Protein AF-A0A1I2I4S3-F1 (afdb_monomer_lite)

Organism: NCBI:txid54

Foldseek 3Di:
DKKKWKAALVRHGDDIDDDDPVCVLVVLLVCCVVHVNIFIDINRHTDDPVSSVVSVVVVVVVVPDDDPPPDPPDPVVVVVVVVVVVVVVVVVVVVVVVVVVVVVVVVVVVVVVVVVVVVVVVVVVVVVVVVVVVVVVVVVVVVVVVVVVVVVVVVVVVVVVLVVVCVPDDDDDPVNVVVVVVCVVVVDD

Secondary structure (DSSP, 8-state):
-EEEEEE-TTS-EEEEEEE-TTTHHHHHHHHHHH-TT-EEEETTEEPPHHHHHHHHHHHHHHTTS---PPPPPPHHHHHHHHHHHHHHHHHHHHHHHHHHHHHHHHHHHHHHHHHHHHHHHHHHHHHHHHHHHHHHHHHHHHHHHHHHHHHHHHHHHHHHHHHHHHTSS----HHHHHHHHHHHHHT--

pLDDT: mean 80.4, std 15.41, range [43.0, 96.62]

Structure (mmCIF, N/CA/C/O backbone):
data_AF-A0A1I2I4S3-F1
#
_entry.id   AF-A0A1I2I4S3-F1
#
loop_
_atom_site.group_PDB
_atom_site.id
_atom_site.type_symbol
_atom_site.label_atom_id
_atom_site.label_alt_id
_atom_site.label_comp_id
_atom_site.label_asym_id
_atom_site.label_entity_id
_atom_site.label_seq_id
_atom_site.pdbx_PDB_ins_code
_atom_site.Cartn_x
_atom_site.Cartn_y
_atom_site.Cartn_z
_atom_site.occupancy
_atom_site.B_iso_or_equiv
_atom_site.auth_seq_id
_atom_site.auth_comp_id
_atom_site.auth_asym_id
_atom_site.auth_atom_id
_atom_site.pdbx_PDB_model_num
ATOM 1 N N . MET A 1 1 ? -15.300 -32.515 20.677 1.00 79.56 1 MET A N 1
ATOM 2 C CA . MET A 1 1 ? -14.481 -31.406 20.150 1.00 79.56 1 MET A CA 1
ATOM 3 C C . MET A 1 1 ? -14.605 -31.319 18.637 1.00 79.56 1 MET A C 1
ATOM 5 O O . MET A 1 1 ? -14.372 -32.315 17.961 1.00 79.56 1 MET A O 1
ATOM 9 N N . ARG A 1 2 ? -15.007 -30.151 18.130 1.00 87.44 2 ARG A N 1
ATOM 10 C CA . ARG A 1 2 ? -15.010 -29.772 16.712 1.00 87.44 2 ARG A CA 1
ATOM 11 C C . ARG A 1 2 ? -14.079 -28.584 16.516 1.00 87.44 2 ARG A C 1
ATOM 13 O O . ARG A 1 2 ? -14.030 -27.699 17.370 1.00 87.44 2 ARG A O 1
ATOM 20 N N . ARG A 1 3 ? -13.372 -28.543 15.395 1.00 91.31 3 ARG A N 1
ATOM 21 C CA . ARG A 1 3 ? -12.419 -27.478 15.087 1.00 91.31 3 ARG A CA 1
ATOM 22 C C . ARG A 1 3 ? -13.156 -26.304 14.459 1.00 91.31 3 ARG A C 1
ATOM 24 O O . ARG A 1 3 ? -13.723 -26.443 13.379 1.00 91.31 3 ARG A O 1
ATOM 31 N N . MET A 1 4 ? -13.131 -25.142 15.100 1.00 93.19 4 MET A N 1
ATOM 32 C CA . MET A 1 4 ? -13.730 -23.920 14.569 1.00 93.19 4 MET A CA 1
ATOM 33 C C . MET A 1 4 ? -12.644 -22.941 14.124 1.00 93.19 4 MET A C 1
ATOM 35 O O . MET A 1 4 ? -11.792 -22.544 14.916 1.00 93.19 4 MET A O 1
ATOM 39 N N . VAL A 1 5 ? -12.693 -22.522 12.862 1.00 93.81 5 VAL A N 1
ATOM 40 C CA . VAL A 1 5 ? -11.780 -21.530 12.279 1.00 93.81 5 VAL A CA 1
ATOM 41 C C . VAL A 1 5 ? -12.576 -20.304 11.864 1.00 93.81 5 VAL A C 1
ATOM 43 O O . VAL A 1 5 ? -13.623 -20.417 11.229 1.00 93.81 5 VAL A O 1
ATOM 46 N N . ILE A 1 6 ? -12.078 -19.122 12.210 1.00 92.94 6 ILE A N 1
ATOM 47 C CA . ILE A 1 6 ? -12.736 -17.850 11.921 1.00 92.94 6 ILE A CA 1
ATOM 48 C C . ILE A 1 6 ? -11.828 -17.013 11.030 1.00 92.94 6 ILE A C 1
ATOM 50 O O . ILE A 1 6 ? -10.648 -16.811 11.325 1.00 92.94 6 ILE A O 1
ATOM 54 N N . THR A 1 7 ? -12.399 -16.498 9.948 1.00 93.12 7 THR A N 1
ATOM 55 C CA . THR A 1 7 ? -11.741 -15.628 8.978 1.00 93.12 7 THR A CA 1
ATOM 56 C C . THR A 1 7 ? -12.506 -14.321 8.808 1.00 93.12 7 THR A C 1
ATOM 58 O O . THR A 1 7 ? -13.706 -14.227 9.076 1.00 93.12 7 THR A O 1
ATOM 61 N N . THR A 1 8 ? -11.841 -13.291 8.295 1.00 88.38 8 THR A N 1
ATOM 62 C CA . THR A 1 8 ? -12.504 -12.070 7.835 1.00 88.38 8 THR A CA 1
ATOM 63 C C . THR A 1 8 ? -13.423 -12.384 6.648 1.00 88.38 8 THR A C 1
ATOM 65 O O . THR A 1 8 ? -13.328 -13.449 6.028 1.00 88.38 8 THR A O 1
ATOM 68 N N . GLY A 1 9 ? -14.301 -11.442 6.288 1.00 78.62 9 GLY A N 1
ATOM 69 C CA . GLY A 1 9 ? -15.125 -11.554 5.074 1.00 78.62 9 GLY A CA 1
ATOM 70 C C . GLY A 1 9 ? -14.315 -11.580 3.769 1.00 78.62 9 GLY A C 1
ATOM 71 O O . GLY A 1 9 ? -14.868 -11.880 2.718 1.00 78.62 9 GLY A O 1
ATOM 72 N N . LEU A 1 10 ? -13.010 -11.289 3.837 1.00 83.75 10 LEU A N 1
ATOM 73 C CA . LEU A 1 10 ? -12.058 -11.370 2.726 1.00 83.75 10 LEU A CA 1
ATOM 74 C C . LEU A 1 10 ? -11.210 -12.656 2.764 1.00 83.75 10 LEU A C 1
ATOM 76 O O . LEU A 1 10 ? -10.358 -12.847 1.902 1.00 83.75 10 LEU A O 1
ATOM 80 N N . GLY A 1 11 ? -11.439 -13.539 3.744 1.00 84.19 11 GLY A N 1
ATOM 81 C CA . GLY A 1 11 ? -10.741 -14.821 3.873 1.00 84.19 11 GLY A CA 1
ATOM 82 C C . GLY A 1 11 ? -9.434 -14.778 4.670 1.00 84.19 11 GLY A C 1
ATOM 83 O O . GLY A 1 11 ? -8.724 -15.777 4.712 1.00 84.19 11 GLY A O 1
ATOM 84 N N . GLU A 1 12 ? -9.107 -13.664 5.329 1.00 91.06 12 GLU A N 1
ATOM 85 C CA . GLU A 1 12 ? -7.915 -13.584 6.184 1.00 91.06 12 GLU A CA 1
ATOM 86 C C . GLU A 1 12 ? -8.159 -14.293 7.516 1.00 91.06 12 GLU A C 1
ATOM 88 O O . GLU A 1 12 ? -9.213 -14.131 8.127 1.00 91.06 12 GLU A O 1
ATOM 93 N N . PHE A 1 13 ? -7.184 -15.063 7.988 1.00 92.25 13 PHE A N 1
ATOM 94 C CA . PHE A 1 13 ? -7.283 -15.790 9.250 1.00 92.25 13 PHE A CA 1
ATOM 95 C C . PHE A 1 13 ? -7.395 -14.838 10.451 1.00 92.25 13 PHE A C 1
ATOM 97 O O . PHE A 1 13 ? -6.596 -13.914 10.588 1.00 92.25 13 PHE A O 1
ATOM 104 N N . ILE A 1 14 ? -8.361 -15.093 11.338 1.00 91.25 14 ILE A N 1
ATOM 105 C CA . ILE A 1 14 ? -8.522 -14.371 12.607 1.00 91.25 14 ILE A CA 1
ATOM 106 C C . ILE A 1 14 ? -8.078 -15.262 13.764 1.00 91.25 14 ILE A C 1
ATOM 108 O O . ILE A 1 14 ? -7.210 -14.877 14.545 1.00 91.25 14 ILE A O 1
ATOM 112 N N . THR A 1 15 ? -8.695 -16.436 13.906 1.00 92.44 15 THR A N 1
ATOM 113 C CA . THR A 1 15 ? -8.409 -17.348 15.016 1.00 92.44 15 THR A CA 1
ATOM 114 C C . THR A 1 15 ? -8.908 -18.766 14.741 1.00 92.44 15 THR A C 1
ATOM 116 O O . THR A 1 15 ? -9.680 -19.007 13.810 1.00 92.44 15 THR A O 1
ATOM 119 N N . GLU A 1 16 ? -8.462 -19.696 15.578 1.00 92.88 16 GLU A N 1
ATOM 120 C CA . GLU A 1 16 ? -8.807 -21.110 15.563 1.00 92.88 16 GLU A CA 1
ATOM 121 C C . GLU A 1 16 ? -9.013 -21.593 17.001 1.00 92.88 16 GLU A C 1
ATOM 123 O O . GLU A 1 16 ? -8.233 -21.250 17.892 1.00 92.88 16 GLU A O 1
ATOM 128 N N . SER A 1 17 ? -10.059 -22.384 17.225 1.00 90.12 17 SER A N 1
ATOM 129 C CA . SER A 1 17 ? -10.390 -22.941 18.536 1.00 90.12 17 SER A CA 1
ATOM 130 C C . SER A 1 17 ? -11.056 -24.306 18.408 1.00 90.12 17 SER A C 1
ATOM 132 O O . SER A 1 17 ? -11.961 -24.471 17.588 1.00 90.12 17 SER A O 1
ATOM 134 N N . ASP A 1 18 ? -10.682 -25.242 19.274 1.00 91.56 18 ASP A N 1
ATOM 135 C CA . ASP A 1 18 ? -11.419 -26.490 19.462 1.00 91.56 18 ASP A CA 1
ATOM 136 C C . ASP A 1 18 ? -12.592 -26.241 20.413 1.00 91.56 18 ASP A C 1
ATOM 138 O O . ASP A 1 18 ? -12.403 -25.797 21.545 1.00 91.56 18 ASP A O 1
ATOM 142 N N . VAL A 1 19 ? -13.811 -26.495 19.941 1.00 89.31 19 VAL A N 1
ATOM 143 C CA . VAL A 1 19 ? -15.051 -26.209 20.671 1.00 89.31 19 VAL A CA 1
ATOM 144 C C . VAL A 1 19 ? -15.782 -27.510 20.961 1.00 89.31 19 VAL A C 1
ATOM 146 O O . VAL A 1 19 ? -15.879 -28.395 20.103 1.00 89.31 19 VAL A O 1
ATOM 149 N N . GLU A 1 20 ? -16.314 -27.660 22.169 1.00 90.31 20 GLU A N 1
ATOM 150 C CA . GLU A 1 20 ? -17.152 -28.812 22.483 1.00 90.31 20 GLU A CA 1
ATOM 151 C C . GLU A 1 20 ? -18.540 -28.695 21.849 1.00 90.31 20 GLU A C 1
ATOM 153 O O . GLU A 1 20 ? -19.067 -27.607 21.635 1.00 90.31 20 GLU A O 1
ATOM 158 N N . GLU A 1 21 ? -19.168 -29.832 21.544 1.00 85.69 21 GLU A N 1
ATOM 159 C CA . GLU A 1 21 ? -20.428 -29.847 20.784 1.00 85.69 21 GLU A CA 1
ATOM 160 C C . GLU A 1 21 ? -21.566 -29.096 21.496 1.00 85.69 21 GLU A C 1
ATOM 162 O O . GLU A 1 21 ? -22.401 -28.472 20.845 1.00 85.69 21 GLU A O 1
ATOM 167 N N . HIS A 1 22 ? -21.554 -29.088 22.831 1.00 86.69 22 HIS A N 1
ATOM 168 C CA . HIS A 1 22 ? -22.524 -28.356 23.644 1.00 86.69 22 HIS A CA 1
ATOM 169 C C . HIS A 1 22 ? -22.275 -26.837 23.690 1.00 86.69 22 HIS A C 1
ATOM 171 O O . HIS A 1 22 ? -23.213 -26.089 23.938 1.00 86.69 22 HIS A O 1
ATOM 177 N N . GLU A 1 23 ? -21.052 -26.375 23.414 1.00 88.19 23 GLU A N 1
ATOM 178 C CA . GLU A 1 23 ? -20.664 -24.952 23.418 1.00 88.19 23 GLU A CA 1
ATOM 179 C C . GLU A 1 23 ? -20.662 -24.342 22.009 1.00 88.19 23 GLU A C 1
ATOM 181 O O . GLU A 1 23 ? -20.515 -23.128 21.833 1.00 88.19 23 GLU A O 1
ATOM 186 N N . LEU A 1 24 ? -20.817 -25.179 20.982 1.00 86.50 24 LEU A N 1
ATOM 187 C CA . LEU A 1 24 ? -20.676 -24.797 19.581 1.00 86.50 24 LEU A CA 1
ATOM 188 C C . LEU A 1 24 ? -21.654 -23.693 19.182 1.00 86.50 24 LEU A C 1
ATOM 190 O O . LEU A 1 24 ? -21.261 -22.721 18.538 1.00 86.50 24 LEU A O 1
ATOM 194 N N . VAL A 1 25 ? -22.919 -23.821 19.584 1.00 87.00 25 VAL A N 1
ATOM 195 C CA . VAL A 1 25 ? -23.968 -22.855 19.232 1.00 87.00 25 VAL A CA 1
ATOM 196 C C . VAL A 1 25 ? -23.715 -21.504 19.898 1.00 87.00 25 VAL A C 1
ATOM 198 O O . VAL A 1 25 ? -23.815 -20.473 19.234 1.00 87.00 25 VAL A O 1
ATOM 201 N N . ASP A 1 26 ? -23.328 -21.498 21.173 1.00 86.19 26 ASP A N 1
ATOM 202 C CA . ASP A 1 26 ? -23.065 -20.268 21.925 1.00 86.19 26 ASP A CA 1
ATOM 203 C C . ASP A 1 26 ? -21.822 -19.544 21.410 1.00 86.19 26 ASP A C 1
ATOM 205 O O . ASP A 1 26 ? -21.828 -18.322 21.228 1.00 86.19 26 ASP A O 1
ATOM 209 N N . THR A 1 27 ? -20.777 -20.301 21.084 1.00 87.81 27 THR A N 1
ATOM 210 C CA . THR A 1 27 ? -19.537 -19.757 20.528 1.00 87.81 27 THR A CA 1
ATOM 211 C C . THR A 1 27 ? -19.779 -19.180 19.132 1.00 87.81 27 THR A C 1
ATOM 213 O O . THR A 1 27 ? -19.402 -18.040 18.847 1.00 87.81 27 THR A O 1
ATOM 216 N N . LEU A 1 28 ? -20.491 -19.914 18.272 1.00 88.56 28 LEU A N 1
ATOM 217 C CA . LEU A 1 28 ? -20.888 -19.452 16.941 1.00 88.56 28 LEU A CA 1
ATOM 218 C C . LEU A 1 28 ? -21.746 -18.182 17.023 1.00 88.56 28 LEU A C 1
ATOM 220 O O . LEU A 1 28 ? -21.535 -17.220 16.282 1.00 88.56 28 LEU A O 1
ATOM 224 N N . ARG A 1 29 ? -22.685 -18.146 17.970 1.00 88.75 29 ARG A N 1
ATOM 225 C CA . ARG A 1 29 ? -23.540 -16.991 18.240 1.00 88.75 29 ARG A CA 1
ATOM 226 C C . ARG A 1 29 ? -22.741 -15.768 18.689 1.00 88.75 29 ARG A C 1
ATOM 228 O O . ARG A 1 29 ? -23.020 -14.663 18.214 1.00 88.75 29 ARG A O 1
ATOM 235 N N . ALA A 1 30 ? -21.756 -15.943 19.566 1.00 88.38 30 ALA A N 1
ATOM 236 C CA . ALA A 1 30 ? -20.879 -14.864 20.010 1.00 88.38 30 ALA A CA 1
ATOM 237 C C . ALA A 1 30 ? -20.098 -14.260 18.832 1.00 88.38 30 ALA A C 1
ATOM 239 O O . ALA A 1 30 ? -20.096 -13.040 18.652 1.00 88.38 30 ALA A O 1
ATOM 240 N N . TRP A 1 31 ? -19.523 -15.101 17.970 1.00 89.44 31 TRP A N 1
ATOM 241 C CA . TRP A 1 31 ? -18.784 -14.638 16.794 1.00 89.44 31 TRP A CA 1
ATOM 242 C C . TRP A 1 31 ? -19.667 -13.954 15.757 1.00 89.44 31 TRP A C 1
ATOM 244 O O . TRP A 1 31 ? -19.290 -12.899 15.254 1.00 89.44 31 TRP A O 1
ATOM 254 N N . ILE A 1 32 ? -20.869 -14.470 15.492 1.00 88.94 32 ILE A N 1
ATOM 255 C CA . ILE A 1 32 ? -21.829 -13.820 14.584 1.00 88.94 32 ILE A CA 1
ATOM 256 C C . ILE A 1 32 ? -22.272 -12.452 15.126 1.00 88.94 32 ILE A C 1
ATOM 258 O O . ILE A 1 32 ? -22.521 -11.536 14.341 1.00 88.94 32 ILE A O 1
ATOM 262 N N . ARG A 1 33 ? -22.349 -12.281 16.453 1.00 86.19 33 ARG A N 1
ATOM 263 C CA . ARG A 1 33 ? -22.678 -10.995 17.083 1.00 86.19 33 ARG A CA 1
ATOM 264 C C . ARG A 1 33 ? -21.554 -9.966 16.935 1.00 86.19 33 ARG A C 1
ATOM 266 O O . ARG A 1 33 ? -21.847 -8.797 16.703 1.00 86.19 33 ARG A O 1
ATOM 273 N N . VAL A 1 34 ? -20.296 -10.382 17.094 1.00 86.44 34 VAL A N 1
ATOM 274 C CA . VAL A 1 34 ? -19.128 -9.480 17.041 1.00 86.44 34 VAL A CA 1
ATOM 275 C C . VAL A 1 34 ? -18.699 -9.196 15.596 1.00 86.44 34 VAL A C 1
ATOM 277 O O . VAL A 1 34 ? -18.412 -8.052 15.253 1.00 86.44 34 VAL A O 1
ATOM 280 N N . LEU A 1 35 ? -18.685 -10.218 14.736 1.00 86.19 35 LEU A N 1
ATOM 281 C CA . LEU A 1 35 ? -18.267 -10.150 13.335 1.00 86.19 35 LEU A CA 1
ATOM 282 C C . LEU A 1 35 ? -19.327 -10.800 12.427 1.00 86.19 35 LEU A C 1
ATOM 284 O O . LEU A 1 35 ? -19.167 -11.940 11.982 1.00 86.19 35 LEU A O 1
ATOM 288 N N . PRO A 1 36 ? -20.406 -10.078 12.076 1.00 83.44 36 PRO A N 1
ATOM 289 C CA . PRO A 1 36 ? -21.536 -10.655 11.347 1.00 83.44 36 PRO A CA 1
ATOM 290 C C . PRO A 1 36 ? -21.162 -11.200 9.965 1.00 83.44 36 PRO A C 1
ATOM 292 O O . PRO A 1 36 ? -21.818 -12.129 9.488 1.00 83.44 36 PRO A O 1
ATOM 295 N N . ASN A 1 37 ? -20.107 -10.664 9.348 1.00 86.06 37 ASN A N 1
ATOM 296 C CA . ASN A 1 37 ? -19.649 -11.014 8.001 1.00 86.06 37 ASN A CA 1
ATOM 297 C C . ASN A 1 37 ? -18.388 -11.899 7.992 1.00 86.06 37 ASN A C 1
ATOM 299 O O . ASN A 1 37 ? -17.800 -12.088 6.933 1.00 86.06 37 ASN A O 1
ATOM 303 N N . ALA A 1 38 ? -17.949 -12.425 9.141 1.00 88.81 38 ALA A N 1
ATOM 304 C CA . ALA A 1 38 ? -16.811 -13.347 9.191 1.00 88.81 38 ALA A CA 1
ATOM 305 C C . ALA A 1 38 ? -17.112 -14.656 8.442 1.00 88.81 38 ALA A C 1
ATOM 307 O O . ALA A 1 38 ? -18.250 -15.131 8.459 1.00 88.81 38 ALA A O 1
ATOM 308 N N . GLY A 1 39 ? -16.104 -15.259 7.812 1.00 90.50 39 GLY A N 1
ATOM 309 C CA . GLY A 1 39 ? -16.171 -16.657 7.386 1.00 90.50 39 GLY A CA 1
ATOM 310 C C . GLY A 1 39 ? -15.958 -17.539 8.612 1.00 90.50 39 GLY A C 1
ATOM 311 O O . GLY A 1 39 ? -14.945 -17.399 9.285 1.00 90.50 39 GLY A O 1
ATOM 312 N N . ILE A 1 40 ? -16.919 -18.393 8.958 1.00 92.50 40 ILE A N 1
ATOM 313 C CA . ILE A 1 40 ? -16.796 -19.299 10.107 1.00 92.50 40 ILE A CA 1
ATOM 314 C C . ILE A 1 40 ? -16.850 -20.715 9.563 1.00 92.50 40 ILE A C 1
ATOM 316 O O . ILE A 1 40 ? -17.816 -21.063 8.889 1.00 92.50 40 ILE A O 1
ATOM 320 N N . TYR A 1 41 ? -15.819 -21.501 9.843 1.00 93.12 41 TYR A N 1
ATOM 321 C CA . TYR A 1 41 ? -15.666 -22.868 9.369 1.00 93.12 41 TYR A CA 1
ATOM 322 C C . TYR A 1 41 ? -15.692 -23.827 10.555 1.00 93.12 41 TYR A C 1
ATOM 324 O O . TYR A 1 41 ? -15.021 -23.580 11.555 1.00 93.12 41 TYR A O 1
ATOM 332 N N . LEU A 1 42 ? -16.441 -24.917 10.433 1.00 91.75 42 LEU A N 1
ATOM 333 C CA . LEU A 1 42 ? -16.489 -26.024 11.383 1.00 91.75 42 LEU A CA 1
ATOM 334 C C . LEU A 1 42 ? -15.935 -27.266 10.690 1.00 91.75 42 LEU A C 1
ATOM 336 O O . LEU A 1 42 ? -16.447 -27.669 9.652 1.00 91.75 42 LEU A O 1
ATOM 340 N N . ASP A 1 43 ? -14.859 -27.833 11.229 1.00 90.62 43 ASP A N 1
ATOM 341 C CA . ASP A 1 43 ? -14.164 -29.005 10.683 1.00 90.62 43 ASP A CA 1
ATOM 342 C C . ASP A 1 43 ? -13.781 -28.859 9.192 1.00 90.62 43 ASP A C 1
ATOM 344 O O . ASP A 1 43 ? -13.689 -29.829 8.445 1.00 90.62 43 ASP A O 1
ATOM 348 N N . GLY A 1 44 ? -13.522 -27.618 8.762 1.00 87.81 44 GLY A N 1
ATOM 349 C CA . GLY A 1 44 ? -13.166 -27.272 7.383 1.00 87.81 44 GLY A CA 1
ATOM 350 C C . GLY A 1 44 ? -14.350 -26.921 6.476 1.00 87.81 44 GLY A C 1
ATOM 351 O O . GLY A 1 44 ? -14.126 -26.446 5.364 1.00 87.81 44 GLY A O 1
ATOM 352 N N . GLU A 1 45 ? -15.591 -27.070 6.940 1.00 91.12 45 GLU A N 1
ATOM 353 C CA . GLU A 1 45 ? -16.791 -26.686 6.193 1.00 91.12 45 GLU A CA 1
ATOM 354 C C . GLU A 1 45 ? -17.300 -25.311 6.624 1.00 91.12 45 GLU A C 1
ATOM 356 O O . GLU A 1 45 ? -17.424 -25.020 7.814 1.00 91.12 45 GLU A O 1
ATOM 361 N N . LEU A 1 46 ? -17.610 -24.445 5.656 1.00 90.81 46 LEU A N 1
ATOM 362 C CA . LEU A 1 46 ? -18.188 -23.135 5.943 1.00 90.81 46 LEU A CA 1
ATOM 363 C C . LEU A 1 46 ? -19.587 -23.313 6.546 1.00 90.81 46 LEU A C 1
ATOM 365 O O . LEU A 1 46 ? -20.426 -24.019 5.985 1.00 90.81 46 LEU A O 1
ATOM 369 N N . VAL A 1 47 ? -19.859 -22.631 7.659 1.00 90.62 47 VAL A N 1
ATOM 370 C CA . VAL A 1 47 ? -21.195 -22.603 8.262 1.00 90.62 47 VAL A CA 1
ATOM 371 C C . VAL A 1 47 ? -22.191 -22.052 7.243 1.00 90.62 47 VAL A C 1
ATOM 373 O O . VAL A 1 47 ? -22.011 -20.940 6.738 1.00 90.62 47 VAL A O 1
ATOM 376 N N . SER A 1 48 ? -23.246 -22.821 6.975 1.00 89.94 48 SER A N 1
ATOM 377 C CA . SER A 1 48 ? -24.245 -22.492 5.960 1.00 89.94 48 SER A CA 1
ATOM 378 C C . SER A 1 48 ? -24.977 -21.184 6.248 1.00 89.94 48 SER A C 1
ATOM 380 O O . SER A 1 48 ? -25.204 -20.800 7.403 1.00 89.94 48 SER A O 1
ATOM 382 N N . ASP A 1 49 ? -25.394 -20.507 5.183 1.00 86.94 49 ASP A N 1
ATOM 383 C CA . ASP A 1 49 ? -26.117 -19.242 5.287 1.00 86.94 49 ASP A CA 1
ATOM 384 C C . ASP A 1 49 ? -27.457 -19.409 6.016 1.00 86.94 49 ASP A C 1
ATOM 386 O O . ASP A 1 49 ? -27.852 -18.531 6.787 1.00 86.94 49 ASP A O 1
ATOM 390 N N . GLU A 1 50 ? -28.117 -20.560 5.873 1.00 87.69 50 GLU A N 1
ATOM 391 C CA . GLU A 1 50 ? -29.345 -20.891 6.596 1.00 87.69 50 GLU A CA 1
ATOM 392 C C . GLU A 1 50 ? -29.112 -20.946 8.112 1.00 87.69 50 GLU A C 1
ATOM 394 O O . GLU A 1 50 ? -29.874 -20.355 8.882 1.00 87.69 50 GLU A O 1
ATOM 399 N N . ALA A 1 51 ? -28.034 -21.604 8.555 1.00 85.69 51 ALA A N 1
ATOM 400 C CA . ALA A 1 51 ? -27.688 -21.705 9.972 1.00 85.69 51 ALA A CA 1
ATOM 401 C C . ALA A 1 51 ? -27.310 -20.335 10.549 1.00 85.69 51 ALA A C 1
ATOM 403 O O . ALA A 1 51 ? -27.761 -19.953 11.633 1.00 85.69 51 ALA A O 1
ATOM 404 N N . ARG A 1 52 ? -26.546 -19.543 9.788 1.00 86.19 52 ARG A N 1
ATOM 405 C CA . ARG A 1 52 ? -26.226 -18.157 10.157 1.00 86.19 52 ARG A CA 1
ATOM 406 C C . ARG A 1 52 ? -27.490 -17.324 10.303 1.00 86.19 52 ARG A C 1
ATOM 408 O O . ARG A 1 52 ? -27.594 -16.528 11.239 1.00 86.19 52 ARG A O 1
ATOM 415 N N . MET A 1 53 ? -28.453 -17.500 9.401 1.00 86.25 53 MET A N 1
ATOM 416 C CA . MET A 1 53 ? -29.695 -16.742 9.440 1.00 86.25 53 MET A CA 1
ATOM 417 C C . MET A 1 53 ? -30.584 -17.128 10.614 1.00 86.25 53 MET A C 1
ATOM 419 O O . MET A 1 53 ? -31.082 -16.232 11.295 1.00 86.25 53 MET A O 1
ATOM 423 N N . ALA A 1 54 ? -30.694 -18.417 10.926 1.00 86.38 54 ALA A N 1
ATOM 424 C CA . ALA A 1 54 ? -31.383 -18.888 12.122 1.00 86.38 54 ALA A CA 1
ATOM 425 C C . ALA A 1 54 ? -30.796 -18.274 13.407 1.00 86.38 54 ALA A C 1
ATOM 427 O O . ALA A 1 54 ? -31.540 -17.775 14.251 1.00 86.38 54 ALA A O 1
ATOM 428 N N . ILE A 1 55 ? -29.465 -18.218 13.529 1.00 85.00 55 ILE A N 1
ATOM 429 C CA . ILE A 1 55 ? -28.796 -17.640 14.705 1.00 85.00 55 ILE A CA 1
ATOM 430 C C . ILE A 1 55 ? -29.004 -16.125 14.785 1.00 85.00 55 ILE A C 1
ATOM 432 O O . ILE A 1 55 ? -29.265 -15.598 15.867 1.00 85.00 55 ILE A O 1
ATOM 436 N N . ARG A 1 56 ? -28.947 -15.404 13.657 1.00 83.94 56 ARG A N 1
ATOM 437 C CA . ARG A 1 56 ? -29.253 -13.961 13.637 1.00 83.94 56 ARG A CA 1
ATOM 438 C C . ARG A 1 56 ? -30.708 -13.677 14.017 1.00 83.94 56 ARG A C 1
ATOM 440 O O . ARG A 1 56 ? -30.970 -12.715 14.740 1.00 83.94 56 ARG A O 1
ATOM 447 N N . LEU A 1 57 ? -31.649 -14.508 13.574 1.00 84.06 57 LEU A N 1
ATOM 448 C CA . LEU A 1 57 ? -33.056 -14.385 13.957 1.00 84.06 57 LEU A CA 1
ATOM 449 C C . LEU A 1 57 ? -33.249 -14.656 15.454 1.00 84.06 57 LEU A C 1
ATOM 451 O O . LEU A 1 57 ? -33.904 -13.866 16.130 1.00 84.06 57 LEU A O 1
ATOM 455 N N . ALA A 1 58 ? -32.608 -15.696 15.993 1.00 81.19 58 ALA A N 1
ATOM 456 C CA . ALA A 1 58 ? -32.631 -15.998 17.424 1.00 81.19 58 ALA A CA 1
ATOM 457 C C . ALA A 1 58 ? -32.058 -14.841 18.264 1.00 81.19 58 ALA A C 1
ATOM 459 O O . ALA A 1 58 ? -32.706 -14.390 19.210 1.00 81.19 58 ALA A O 1
ATOM 460 N N . LEU A 1 59 ? -30.907 -14.288 17.853 1.00 79.12 59 LEU A N 1
ATOM 461 C CA . LEU A 1 59 ? -30.295 -13.089 18.442 1.00 79.12 59 LEU A CA 1
ATOM 462 C C . LEU A 1 59 ? -31.253 -11.890 18.463 1.00 79.12 59 LEU A C 1
ATOM 464 O O . LEU A 1 59 ? -31.295 -11.166 19.454 1.00 79.12 59 LEU A O 1
ATOM 468 N N . SER A 1 60 ? -32.024 -11.698 17.392 1.00 74.69 60 SER A N 1
ATOM 469 C CA . SER A 1 60 ? -32.988 -10.594 17.276 1.00 74.69 60 SER A CA 1
ATOM 470 C C . SER A 1 60 ? -34.239 -10.815 18.135 1.00 74.69 60 SER A C 1
ATOM 472 O O . SER A 1 60 ? -34.863 -9.853 18.583 1.00 74.69 60 SER A O 1
ATOM 474 N N . SER A 1 61 ? -34.607 -12.075 18.390 1.00 65.50 61 SER A N 1
ATOM 475 C CA . SER A 1 61 ? -35.752 -12.416 19.242 1.00 65.50 61 SER A CA 1
ATOM 476 C C . SER A 1 61 ? -35.441 -12.284 20.736 1.00 65.50 61 SER A C 1
ATOM 478 O O . SER A 1 61 ? -36.303 -11.873 21.505 1.00 65.50 61 SER A O 1
ATOM 480 N N . GLU A 1 62 ? -34.200 -12.541 21.162 1.00 60.84 62 GLU A N 1
ATOM 481 C CA . GLU A 1 62 ? -33.807 -12.389 22.570 1.00 60.84 62 GLU A CA 1
ATOM 482 C C . GLU A 1 62 ? -33.744 -10.925 23.023 1.00 60.84 62 GLU A C 1
ATOM 484 O O . GLU A 1 62 ? -33.990 -10.622 24.192 1.00 60.84 62 GLU A O 1
ATOM 489 N N . THR A 1 63 ? -33.514 -9.992 22.095 1.00 53.97 63 THR A N 1
ATOM 490 C CA . THR A 1 63 ? -33.668 -8.553 22.352 1.00 53.97 63 THR A CA 1
ATOM 491 C C . THR A 1 63 ? -35.118 -8.115 22.602 1.00 53.97 63 THR A C 1
ATOM 493 O O . THR A 1 63 ? -35.335 -6.956 22.943 1.00 53.97 63 THR A O 1
ATOM 496 N N . ALA A 1 64 ? -36.103 -9.017 22.491 1.00 48.38 64 ALA A N 1
ATOM 497 C CA . ALA A 1 64 ? -37.502 -8.777 22.855 1.00 48.38 64 ALA A CA 1
ATOM 498 C C . ALA A 1 64 ? -37.851 -9.201 24.300 1.00 48.38 64 ALA A C 1
ATOM 500 O O . ALA A 1 64 ? -39.028 -9.350 24.631 1.00 48.38 64 ALA A O 1
ATOM 501 N N . SER A 1 65 ? -36.861 -9.386 25.183 1.00 45.44 65 SER A N 1
ATOM 502 C CA . SER A 1 65 ? -37.133 -9.382 26.628 1.00 45.44 65 SER A CA 1
ATOM 503 C C . SER A 1 65 ? -37.587 -7.983 27.071 1.00 45.44 65 SER A C 1
ATOM 505 O O . SER A 1 65 ? -37.027 -6.993 26.590 1.00 45.44 65 SER A O 1
ATOM 507 N N . PRO A 1 66 ? -38.579 -7.860 27.980 1.00 45.66 66 PRO A N 1
ATOM 508 C CA . PRO A 1 66 ? -38.982 -6.560 28.507 1.00 45.66 66 PRO A CA 1
ATOM 509 C C . PRO A 1 66 ? -37.749 -5.857 29.090 1.00 45.66 66 PRO A C 1
ATOM 511 O O . PRO A 1 66 ? -36.917 -6.526 29.711 1.00 45.66 66 PRO A O 1
ATOM 514 N N . PRO A 1 67 ? -37.589 -4.539 28.880 1.00 45.81 67 PRO A N 1
ATOM 515 C CA . PRO A 1 67 ? -36.402 -3.834 29.326 1.00 45.81 67 PRO A CA 1
ATOM 516 C C . PRO A 1 67 ? -36.277 -3.997 30.839 1.00 45.81 67 PRO A C 1
ATOM 518 O O . PRO A 1 67 ? -37.075 -3.461 31.607 1.00 45.81 67 PRO A O 1
ATOM 521 N N . VAL A 1 68 ? -35.256 -4.734 31.276 1.00 49.53 68 VAL A N 1
ATOM 522 C CA . VAL A 1 68 ? -34.733 -4.580 32.628 1.00 49.53 68 VAL A CA 1
ATOM 523 C C . VAL A 1 68 ? -34.207 -3.156 32.659 1.00 49.53 68 VAL A C 1
ATOM 525 O O . VAL A 1 68 ? -33.155 -2.870 32.092 1.00 49.53 68 VAL A O 1
ATOM 528 N N . HIS A 1 69 ? -34.989 -2.238 33.225 1.00 48.28 69 HIS A N 1
ATOM 529 C CA . HIS A 1 69 ? -34.535 -0.876 33.446 1.00 48.28 69 HIS A CA 1
ATOM 530 C C . HIS A 1 69 ? -33.238 -0.953 34.259 1.00 48.28 69 HIS A C 1
ATOM 532 O O . HIS A 1 69 ? -33.270 -1.463 35.384 1.00 48.28 69 HIS A O 1
ATOM 538 N N . PRO A 1 70 ? -32.093 -0.503 33.715 1.00 57.09 70 PRO A N 1
ATOM 539 C CA . PRO A 1 70 ? -30.883 -0.446 34.505 1.00 57.09 70 PRO A CA 1
ATOM 540 C C . PRO A 1 70 ? -31.149 0.510 35.664 1.00 57.09 70 PRO A C 1
ATOM 542 O O . PRO A 1 70 ? -31.650 1.618 35.461 1.00 57.09 70 PRO A O 1
ATOM 545 N N . VAL A 1 71 ? -30.857 0.053 36.884 1.00 61.81 71 VAL A N 1
ATOM 546 C CA . VAL A 1 71 ? -30.861 0.901 38.079 1.00 61.81 71 VAL A CA 1
ATOM 547 C C . VAL A 1 71 ? -30.045 2.144 37.741 1.00 61.81 71 VAL A C 1
ATOM 549 O O . VAL A 1 71 ? -28.891 2.024 37.325 1.00 61.81 71 VAL A O 1
ATOM 552 N N . ALA A 1 72 ? -30.669 3.320 37.842 1.00 58.03 72 ALA A N 1
ATOM 553 C CA . ALA A 1 72 ? -30.011 4.572 37.508 1.00 58.03 72 ALA A CA 1
ATOM 554 C C . ALA A 1 72 ? -28.723 4.679 38.344 1.00 58.03 72 ALA A C 1
ATOM 556 O O . ALA A 1 72 ? -28.797 4.566 39.572 1.00 58.03 72 ALA A O 1
ATOM 557 N N . PRO A 1 73 ? -27.548 4.832 37.712 1.00 60.50 73 PRO A N 1
ATOM 558 C CA . PRO A 1 73 ? -26.300 4.949 38.448 1.00 60.50 73 PRO A CA 1
ATOM 559 C C . PRO A 1 73 ? -26.370 6.162 39.381 1.00 60.50 73 PRO A C 1
ATOM 561 O O . PRO A 1 73 ? -26.914 7.206 39.021 1.00 60.50 73 PRO A O 1
ATOM 564 N N . GLU A 1 74 ? -25.838 6.008 40.595 1.00 65.75 74 GLU A N 1
ATOM 565 C CA . GLU A 1 74 ? -25.801 7.075 41.598 1.00 65.75 74 GLU A CA 1
ATOM 566 C C . GLU A 1 74 ? -25.177 8.360 41.013 1.00 65.75 74 GLU A C 1
ATOM 568 O O . GLU A 1 74 ? -24.232 8.284 40.222 1.00 65.75 74 GLU A O 1
ATOM 5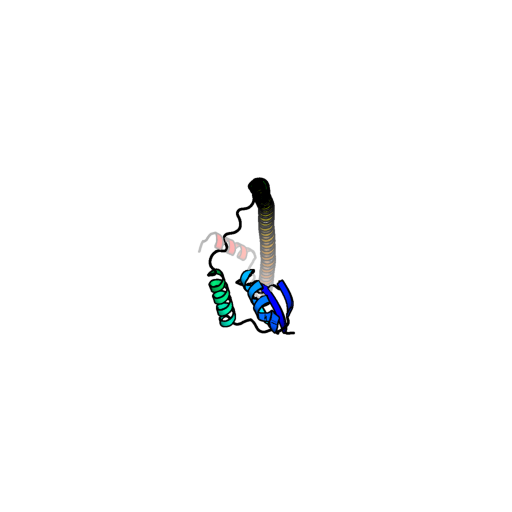73 N N . PRO A 1 75 ? -25.671 9.552 41.390 1.00 61.94 75 PRO A N 1
ATOM 574 C CA . PRO A 1 75 ? -25.320 10.822 40.745 1.00 61.94 75 PRO A CA 1
ATOM 575 C C . PRO A 1 75 ? -23.824 11.171 40.779 1.00 61.94 75 PRO A C 1
ATOM 577 O O . PRO A 1 75 ? -23.346 11.885 39.900 1.00 61.94 75 PRO A O 1
ATOM 580 N N . GLU A 1 76 ? -23.070 10.650 41.747 1.00 64.38 76 GLU A N 1
ATOM 581 C CA . GLU A 1 76 ? -21.610 10.801 41.809 1.00 64.38 76 GLU A CA 1
ATOM 582 C C . GLU A 1 76 ? -20.907 9.983 40.715 1.00 64.38 76 GLU A C 1
ATOM 584 O O . GLU A 1 76 ? -20.063 10.511 39.994 1.00 64.38 76 GLU A O 1
ATOM 589 N N . LYS A 1 77 ? -21.356 8.744 40.474 1.00 63.91 77 LYS A N 1
ATOM 590 C CA . LYS A 1 77 ? -20.841 7.877 39.399 1.00 63.91 77 LYS A CA 1
ATOM 591 C C . LYS A 1 77 ? -21.147 8.439 38.010 1.00 63.91 77 LYS A C 1
ATOM 593 O O . LYS A 1 77 ? -20.391 8.203 37.073 1.00 63.91 77 LYS A O 1
ATOM 598 N N . LEU A 1 78 ? -22.236 9.200 37.871 1.00 62.38 78 LEU A N 1
ATOM 599 C CA . LEU A 1 78 ? -22.588 9.889 36.627 1.00 62.38 78 LEU A CA 1
ATOM 600 C C . LEU A 1 78 ? -21.625 11.033 36.283 1.00 62.38 78 LEU A C 1
ATOM 602 O O . LEU A 1 78 ? -21.340 11.234 35.103 1.00 62.38 78 LEU A O 1
ATOM 606 N N . ARG A 1 79 ? -21.108 11.767 37.280 1.00 67.81 79 ARG A N 1
ATOM 607 C CA . ARG A 1 79 ? -20.117 12.832 37.048 1.00 67.81 79 ARG A CA 1
ATOM 608 C C . ARG A 1 79 ? -18.777 12.255 36.616 1.00 67.81 79 ARG A C 1
ATOM 610 O O . ARG A 1 79 ? -18.261 12.664 35.580 1.00 67.81 79 ARG A O 1
ATOM 617 N N . ASP A 1 80 ? -18.291 11.242 37.325 1.00 75.69 80 ASP A N 1
ATOM 618 C CA . ASP A 1 80 ? -17.041 10.558 36.976 1.00 75.69 80 ASP A CA 1
ATOM 619 C C . ASP A 1 80 ? -17.123 9.909 35.586 1.00 75.69 80 ASP A C 1
ATOM 621 O O . ASP A 1 80 ? -16.179 9.962 34.792 1.00 75.69 80 ASP A O 1
ATOM 625 N N . TYR A 1 81 ? -18.285 9.345 35.245 1.00 71.81 81 TYR A N 1
ATOM 626 C CA . TYR A 1 81 ? -18.545 8.782 33.925 1.00 71.81 81 TYR A CA 1
ATOM 627 C C . TYR A 1 81 ? -18.574 9.851 32.823 1.00 71.81 81 TYR A C 1
ATOM 629 O O . TYR A 1 81 ? -17.970 9.657 31.767 1.00 71.81 81 TYR A O 1
ATOM 637 N N . ALA A 1 82 ? -19.220 10.996 33.064 1.00 79.50 82 ALA A N 1
ATOM 638 C CA . ALA A 1 82 ? -19.252 12.110 32.120 1.00 79.50 82 ALA A CA 1
ATOM 639 C C . ALA A 1 82 ? -17.853 12.700 31.880 1.00 79.50 82 ALA A C 1
ATOM 641 O O . ALA A 1 82 ? -17.481 12.937 30.732 1.00 79.50 82 ALA A O 1
ATOM 642 N N . GLU A 1 83 ? -17.047 12.864 32.933 1.00 85.44 83 GLU A N 1
ATOM 643 C CA . GLU A 1 83 ? -15.654 13.307 32.810 1.00 85.44 83 GLU A CA 1
ATOM 644 C C . GLU A 1 83 ? -14.797 12.297 32.040 1.00 85.44 83 GLU A C 1
ATOM 646 O O . GLU A 1 83 ? -13.985 12.681 31.194 1.00 85.44 83 GLU A O 1
ATOM 651 N N . THR A 1 84 ? -14.995 11.001 32.291 1.00 83.56 84 THR A N 1
ATOM 652 C CA . THR A 1 84 ? -14.279 9.932 31.583 1.00 83.56 84 THR A CA 1
ATOM 653 C C . THR A 1 84 ? -14.638 9.915 30.100 1.00 83.56 84 THR A C 1
ATOM 655 O O . THR A 1 84 ? -13.747 9.851 29.253 1.00 83.56 84 THR A O 1
ATOM 658 N N . LEU A 1 85 ? -15.927 10.038 29.767 1.00 87.62 85 LEU A N 1
ATOM 659 C CA . LEU A 1 85 ? -16.379 10.153 28.383 1.00 87.62 85 LEU A CA 1
ATOM 660 C C . LEU A 1 85 ? -15.812 11.401 27.712 1.00 87.62 85 LEU A C 1
ATOM 662 O O . LEU A 1 85 ? -15.342 11.320 26.582 1.00 87.62 85 LEU A O 1
ATOM 666 N N . GLN A 1 86 ? -15.811 12.541 28.399 1.00 90.88 86 GLN A N 1
ATOM 667 C CA . GLN A 1 86 ? -15.289 13.784 27.844 1.00 90.88 86 GLN A CA 1
ATOM 668 C C . GLN A 1 86 ? -13.791 13.679 27.531 1.00 90.88 86 GLN A C 1
ATOM 670 O O . GLN A 1 86 ? -13.372 14.071 26.444 1.00 90.88 86 GLN A O 1
ATOM 675 N N . ARG A 1 87 ? -13.001 13.061 28.421 1.00 89.12 87 ARG A N 1
ATOM 676 C CA . ARG A 1 87 ? -11.582 12.764 28.161 1.00 89.12 87 ARG A CA 1
ATOM 677 C C . ARG A 1 87 ? -11.405 11.805 26.987 1.00 89.12 87 ARG A C 1
ATOM 679 O O . ARG A 1 87 ? -10.604 12.086 26.103 1.00 89.12 87 ARG A O 1
ATOM 686 N N . ALA A 1 88 ? -12.189 10.727 26.931 1.00 87.38 88 ALA A N 1
ATOM 687 C CA . ALA A 1 88 ? -12.133 9.774 25.826 1.00 87.38 88 ALA A CA 1
ATOM 688 C C . ALA A 1 88 ? -12.458 10.442 24.478 1.00 87.38 88 ALA A C 1
ATOM 690 O O . ALA A 1 88 ? -11.744 10.238 23.498 1.00 87.38 88 ALA A O 1
ATOM 691 N N . PHE A 1 89 ? -13.488 11.292 24.426 1.00 91.12 89 PHE A N 1
ATOM 692 C CA . PHE A 1 89 ? -13.830 12.053 23.224 1.00 91.12 89 PHE A CA 1
ATOM 693 C C . PHE A 1 89 ? -12.750 13.065 22.844 1.00 91.12 89 PHE A C 1
ATOM 695 O O . PHE A 1 89 ? -12.453 13.218 21.659 1.00 91.12 89 PHE A O 1
ATOM 702 N N . ASP A 1 90 ? -12.140 13.740 23.817 1.00 93.31 90 ASP A N 1
ATOM 703 C CA . ASP A 1 90 ? -11.039 14.662 23.554 1.00 93.31 90 ASP A CA 1
ATOM 704 C C . ASP A 1 90 ? -9.802 13.950 23.010 1.00 93.31 90 ASP A C 1
ATOM 706 O O . ASP A 1 90 ? -9.165 14.460 22.086 1.00 93.31 90 ASP A O 1
ATOM 710 N N . ASP A 1 91 ? -9.485 12.765 23.523 1.00 91.94 91 ASP A N 1
ATOM 711 C CA . ASP A 1 91 ? -8.358 11.968 23.047 1.00 91.94 91 ASP A CA 1
ATOM 712 C C . ASP A 1 91 ? -8.625 11.389 21.654 1.00 91.94 91 ASP A C 1
ATOM 714 O O . ASP A 1 91 ? -7.762 11.487 20.780 1.00 91.94 91 ASP A O 1
ATOM 718 N N . VAL A 1 92 ? -9.845 10.907 21.384 1.00 93.06 92 VAL A N 1
ATOM 719 C CA . VAL A 1 92 ? -10.264 10.497 20.032 1.00 93.06 92 VAL A CA 1
ATOM 720 C C . VAL A 1 92 ? -10.190 11.673 19.060 1.00 93.06 92 VAL A C 1
ATOM 722 O O . VAL A 1 92 ? -9.657 11.536 17.960 1.00 93.06 92 VAL A O 1
ATOM 725 N N . ARG A 1 93 ? -10.671 12.855 19.460 1.00 92.50 93 ARG A N 1
ATOM 726 C CA . ARG A 1 93 ? -10.624 14.066 18.633 1.00 92.50 93 ARG A CA 1
ATOM 727 C C . ARG A 1 93 ? -9.188 14.479 18.323 1.00 92.50 93 ARG A C 1
ATOM 729 O O . ARG A 1 93 ? -8.885 14.794 17.173 1.00 92.50 93 ARG A O 1
ATOM 736 N N . LYS A 1 94 ? -8.299 14.472 19.320 1.00 93.88 94 LYS A N 1
ATOM 737 C CA . LYS A 1 94 ? -6.869 14.759 19.125 1.00 93.88 94 LYS A CA 1
ATOM 738 C C . LYS A 1 94 ? -6.223 13.733 18.201 1.00 93.88 94 LYS A C 1
ATOM 740 O O . LYS A 1 94 ? -5.534 14.134 17.268 1.00 93.88 94 LYS A O 1
ATOM 745 N N . GLY A 1 95 ? -6.485 12.445 18.424 1.00 94.19 95 GLY A N 1
ATOM 746 C CA . GLY A 1 95 ? -5.987 11.357 17.586 1.00 94.19 95 GLY A CA 1
ATOM 747 C C . GLY A 1 95 ? -6.424 11.513 16.132 1.00 94.19 95 GLY A C 1
ATOM 748 O O . GLY A 1 95 ? -5.588 11.483 15.235 1.00 94.19 95 GLY A O 1
ATOM 749 N N . TYR A 1 96 ? -7.708 11.794 15.902 1.00 91.38 96 TYR A N 1
ATOM 750 C CA . TYR A 1 96 ? -8.261 12.019 14.568 1.00 91.38 96 TYR A CA 1
ATOM 751 C C . TYR A 1 96 ? -7.615 13.216 13.856 1.00 91.38 96 TYR A C 1
ATOM 753 O O . TYR A 1 96 ? -7.174 13.100 12.714 1.00 91.38 96 TYR A O 1
ATOM 761 N N . VAL A 1 97 ? -7.496 14.362 14.536 1.00 96.62 97 VAL A N 1
ATOM 762 C CA . VAL A 1 97 ? -6.840 15.552 13.966 1.00 96.62 97 VAL A CA 1
ATOM 763 C C . VAL A 1 97 ? -5.365 15.284 13.672 1.00 96.62 97 VAL A C 1
ATOM 765 O O . VAL A 1 97 ? -4.864 15.723 12.636 1.00 96.62 97 VAL A O 1
ATOM 768 N N . GLN A 1 98 ? -4.670 14.559 14.550 1.00 94.56 98 GLN A N 1
ATOM 769 C CA . GLN A 1 98 ? -3.276 14.193 14.327 1.00 94.56 98 GLN A CA 1
ATOM 770 C C . GLN A 1 98 ? -3.135 13.262 13.119 1.00 94.56 98 GLN A C 1
ATOM 772 O O . GLN A 1 98 ? -2.321 13.535 12.246 1.00 94.56 98 GLN A O 1
ATOM 777 N N . SER A 1 99 ? -3.995 12.249 12.995 1.00 92.81 99 SER A N 1
ATOM 778 C CA . SER A 1 99 ? -4.000 11.348 11.836 1.00 92.81 99 SER A CA 1
ATOM 779 C C . SER A 1 99 ? -4.242 12.087 10.518 1.00 92.81 99 SER A C 1
ATOM 781 O O . SER A 1 99 ? -3.601 11.779 9.517 1.00 92.81 99 SER A O 1
ATOM 783 N N . LEU A 1 100 ? -5.122 13.096 10.500 1.00 95.06 100 LEU A N 1
ATOM 784 C CA . LEU A 1 100 ? -5.333 13.923 9.306 1.00 95.06 100 LEU A CA 1
ATOM 785 C C . LEU A 1 100 ? -4.094 14.748 8.935 1.00 95.06 100 LEU A C 1
ATOM 787 O O . LEU A 1 100 ? -3.783 14.878 7.751 1.00 95.06 100 LEU A O 1
ATOM 791 N N . ARG A 1 101 ? -3.376 15.284 9.928 1.00 96.25 101 ARG A N 1
ATOM 792 C CA . ARG A 1 101 ? -2.116 16.008 9.699 1.00 96.25 101 ARG A CA 1
ATOM 793 C C . ARG A 1 101 ? -1.030 15.081 9.168 1.00 96.25 101 ARG A C 1
ATOM 795 O O . ARG A 1 101 ? -0.386 15.412 8.178 1.00 96.25 101 ARG A O 1
ATOM 802 N N . ASP A 1 102 ? -0.889 13.903 9.766 1.00 95.81 102 ASP A N 1
ATOM 803 C CA . ASP A 1 102 ? 0.092 12.906 9.339 1.00 95.81 102 ASP A CA 1
ATOM 804 C C . ASP A 1 102 ? -0.196 12.433 7.906 1.00 95.81 102 ASP A C 1
ATOM 806 O O . ASP A 1 102 ? 0.720 12.302 7.092 1.00 95.81 102 ASP A O 1
ATOM 810 N N . LEU A 1 103 ? -1.475 12.246 7.559 1.00 94.44 103 LEU A N 1
ATOM 811 C CA . LEU A 1 103 ? -1.894 11.908 6.200 1.00 94.44 103 LEU A CA 1
ATOM 812 C C . LEU A 1 103 ? -1.567 13.029 5.204 1.00 94.44 103 LEU A C 1
ATOM 814 O O . LEU A 1 103 ? -1.081 12.748 4.108 1.00 94.44 103 LEU A O 1
ATOM 818 N N . GLN A 1 104 ? -1.796 14.290 5.578 1.00 95.00 104 GLN A N 1
ATOM 819 C CA . GLN A 1 104 ? -1.450 15.443 4.746 1.00 95.00 104 GLN A CA 1
ATOM 820 C C . GLN A 1 104 ? 0.063 15.528 4.499 1.00 95.00 104 GLN A C 1
ATOM 822 O O . GLN A 1 104 ? 0.493 15.730 3.361 1.00 95.00 104 GLN A O 1
ATOM 827 N N . ASP A 1 105 ? 0.876 15.340 5.537 1.00 96.25 105 ASP A N 1
ATOM 828 C CA . ASP A 1 105 ? 2.335 15.342 5.415 1.00 96.25 105 ASP A CA 1
ATOM 829 C C . ASP A 1 105 ? 2.841 14.174 4.566 1.00 96.25 105 ASP A C 1
ATOM 831 O O . ASP A 1 105 ? 3.741 14.342 3.738 1.00 96.25 105 ASP A O 1
ATOM 835 N N . CYS A 1 106 ? 2.234 13.000 4.724 1.00 94.25 106 CYS A N 1
ATOM 836 C CA . CYS A 1 106 ? 2.511 11.827 3.908 1.00 94.25 106 CYS A CA 1
ATOM 837 C C . CYS A 1 106 ? 2.213 12.099 2.425 1.00 94.25 106 CYS A C 1
ATOM 839 O O . CYS A 1 106 ? 3.080 11.910 1.569 1.00 94.25 106 CYS A O 1
ATOM 841 N N . ALA A 1 107 ? 1.027 12.637 2.123 1.00 93.00 107 ALA A N 1
ATOM 842 C CA . ALA A 1 107 ? 0.629 13.004 0.768 1.00 93.00 107 ALA A CA 1
ATOM 843 C C . ALA A 1 107 ? 1.573 14.047 0.148 1.00 93.00 107 ALA A C 1
ATOM 845 O O . ALA A 1 107 ? 1.960 13.915 -1.014 1.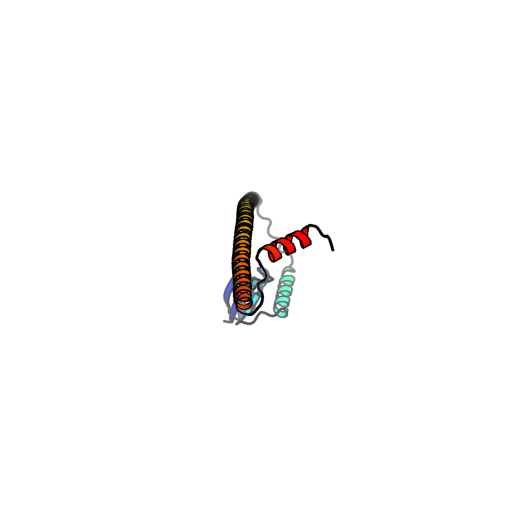00 93.00 107 ALA A O 1
ATOM 846 N N . ARG A 1 108 ? 2.006 15.047 0.926 1.00 94.81 108 ARG A N 1
ATOM 847 C CA . ARG A 1 108 ? 2.965 16.060 0.466 1.00 94.81 108 ARG A CA 1
ATOM 848 C C . ARG A 1 108 ? 4.311 15.442 0.089 1.00 94.81 108 ARG A C 1
ATOM 850 O O . ARG A 1 108 ? 4.806 15.701 -1.004 1.00 94.81 108 ARG A O 1
ATOM 857 N N . ARG A 1 109 ? 4.871 14.581 0.945 1.00 94.06 109 ARG A N 1
ATOM 858 C CA . ARG A 1 109 ? 6.141 13.883 0.668 1.00 94.06 109 ARG A CA 1
ATOM 859 C C . ARG A 1 109 ? 6.045 12.984 -0.559 1.00 94.06 109 ARG A C 1
ATOM 861 O O . ARG A 1 109 ? 6.970 12.952 -1.368 1.00 94.06 109 ARG A O 1
ATOM 868 N N . PHE A 1 110 ? 4.928 12.275 -0.721 1.00 92.88 110 PHE A N 1
ATOM 869 C CA . PHE A 1 110 ? 4.693 11.491 -1.929 1.00 92.88 110 PHE A CA 1
ATOM 870 C C . PHE A 1 110 ? 4.644 12.383 -3.168 1.00 92.88 110 PHE A C 1
ATOM 872 O O . PHE A 1 110 ? 5.306 12.067 -4.150 1.00 92.88 110 PHE A O 1
ATOM 879 N N . SER A 1 111 ? 3.932 13.510 -3.122 1.00 93.19 111 SER A N 1
ATOM 880 C CA . SER A 1 111 ? 3.882 14.449 -4.246 1.00 93.19 111 SER A CA 1
ATOM 881 C C . SER A 1 111 ? 5.270 14.967 -4.631 1.00 93.19 111 SER A C 1
ATOM 883 O O . SER A 1 111 ? 5.595 15.001 -5.814 1.00 93.19 111 SER A O 1
ATOM 885 N N . GLU A 1 112 ? 6.096 15.348 -3.653 1.00 94.00 112 GLU A N 1
ATOM 886 C CA . GLU A 1 112 ? 7.471 15.811 -3.887 1.00 94.00 112 GLU A CA 1
ATOM 887 C C . GLU A 1 112 ? 8.321 14.715 -4.557 1.00 94.00 112 GLU A C 1
ATOM 889 O O . GLU A 1 112 ? 8.988 14.969 -5.561 1.00 94.00 112 GLU A O 1
ATOM 894 N N . MET A 1 113 ? 8.233 13.474 -4.065 1.00 95.94 113 MET A N 1
ATOM 895 C CA . MET A 1 113 ? 8.925 12.320 -4.650 1.00 95.94 113 MET A CA 1
ATOM 896 C C . MET A 1 113 ? 8.472 12.032 -6.090 1.00 95.94 113 MET A C 1
ATOM 898 O O . MET A 1 113 ? 9.304 11.762 -6.956 1.00 95.94 113 MET A O 1
ATOM 902 N N . TRP A 1 114 ? 7.164 12.079 -6.356 1.00 89.31 114 TRP A N 1
ATOM 903 C CA . TRP A 1 114 ? 6.612 11.833 -7.689 1.00 89.31 114 TRP A CA 1
ATOM 904 C C . TRP A 1 114 ? 7.061 12.889 -8.693 1.00 89.31 114 TRP A C 1
ATOM 906 O O . TRP A 1 114 ? 7.473 12.524 -9.789 1.00 89.31 114 TRP A O 1
ATOM 916 N N . ILE A 1 115 ? 7.064 14.170 -8.312 1.00 94.12 115 ILE A N 1
ATOM 917 C CA . ILE A 1 115 ? 7.549 15.258 -9.174 1.00 94.12 115 ILE A CA 1
ATOM 918 C C . ILE A 1 115 ? 9.029 15.061 -9.521 1.00 94.12 115 ILE A C 1
ATOM 920 O O . ILE A 1 115 ? 9.413 15.194 -10.683 1.00 94.12 115 ILE A O 1
ATOM 924 N N . GLU A 1 116 ? 9.860 14.711 -8.538 1.00 93.69 116 GLU A N 1
ATOM 925 C CA . GLU A 1 116 ? 11.282 14.444 -8.774 1.00 93.69 116 GLU A CA 1
ATOM 926 C C . GLU A 1 116 ? 11.479 13.242 -9.712 1.00 93.69 116 GLU A C 1
ATOM 928 O O . GLU A 1 116 ? 12.281 13.289 -10.645 1.00 93.69 116 GLU A O 1
ATOM 933 N N . ARG A 1 117 ? 10.688 12.180 -9.532 1.00 92.69 117 ARG A N 1
ATOM 934 C CA . ARG A 1 117 ? 10.716 11.009 -10.415 1.00 92.69 117 ARG A CA 1
ATOM 935 C C . ARG A 1 117 ? 10.270 11.345 -11.842 1.00 92.69 117 ARG A C 1
ATOM 937 O O . ARG A 1 117 ? 10.895 10.888 -12.796 1.00 92.69 117 ARG A O 1
ATOM 944 N N . GLU A 1 118 ? 9.211 12.134 -11.998 1.00 93.06 118 GLU A N 1
ATOM 945 C CA . GLU A 1 118 ? 8.711 12.606 -13.296 1.00 93.06 118 GLU A CA 1
ATOM 946 C C . GLU A 1 118 ? 9.793 13.406 -14.031 1.00 93.06 118 GLU A C 1
ATOM 948 O O . GLU A 1 118 ? 10.046 13.187 -15.217 1.00 93.06 118 GLU A O 1
ATOM 953 N N . ARG A 1 119 ? 10.497 14.281 -13.301 1.00 94.62 119 ARG A N 1
ATOM 954 C CA . ARG A 1 119 ? 11.622 15.053 -13.828 1.00 94.62 119 ARG A CA 1
ATOM 955 C C . ARG A 1 119 ? 12.739 14.143 -14.332 1.00 94.62 119 ARG A C 1
ATOM 957 O O . ARG A 1 119 ? 13.190 14.310 -15.461 1.00 94.62 119 ARG A O 1
ATOM 964 N N . GLN A 1 120 ? 13.137 13.148 -13.542 1.00 94.25 120 GLN A N 1
ATOM 965 C CA . GLN A 1 120 ? 14.167 12.185 -13.944 1.00 94.25 120 GLN A CA 1
ATOM 966 C C . GLN A 1 120 ? 13.760 11.389 -15.189 1.00 94.25 120 GLN A C 1
ATOM 968 O O . GLN A 1 120 ? 14.588 11.167 -16.073 1.00 94.25 120 GLN A O 1
ATOM 973 N N . PHE A 1 121 ? 12.489 10.993 -15.304 1.00 94.25 121 PHE A N 1
ATOM 974 C CA . PHE A 1 121 ? 11.987 10.335 -16.510 1.00 94.25 121 PHE A CA 1
ATOM 975 C C . PHE A 1 121 ? 12.002 11.250 -17.731 1.00 94.25 121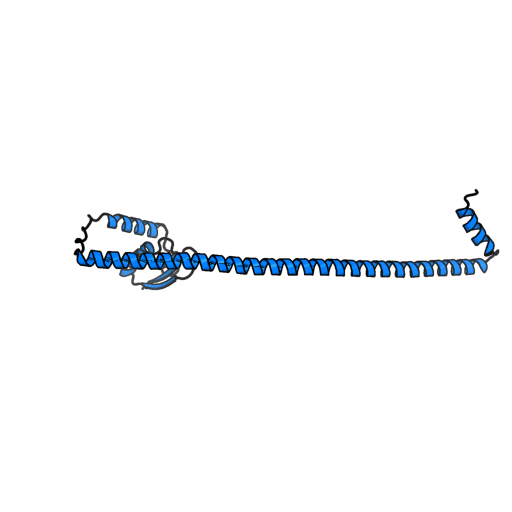 PHE A C 1
ATOM 977 O O . PHE A 1 121 ? 12.375 10.804 -18.816 1.00 94.25 121 PHE A O 1
ATOM 984 N N . ALA A 1 122 ? 11.613 12.515 -17.574 1.00 94.12 122 ALA A N 1
ATOM 985 C CA . ALA A 1 122 ? 11.655 13.488 -18.658 1.00 94.12 122 ALA A CA 1
ATOM 986 C C . ALA A 1 122 ? 13.096 13.726 -19.141 1.00 94.12 122 ALA A C 1
ATOM 988 O O . ALA A 1 122 ? 13.346 13.717 -20.350 1.00 94.12 122 ALA A O 1
ATOM 989 N N . ASP A 1 123 ? 14.042 13.858 -18.208 1.00 96.19 123 ASP A N 1
ATOM 990 C CA . ASP A 1 123 ? 15.467 14.017 -18.502 1.00 96.19 123 ASP A CA 1
ATOM 991 C C . ASP A 1 123 ? 16.030 12.774 -19.208 1.00 96.19 123 ASP A C 1
ATOM 993 O O . ASP A 1 123 ? 16.735 12.887 -20.214 1.00 96.19 123 ASP A O 1
ATOM 997 N N . GLU A 1 124 ? 15.673 11.572 -18.751 1.00 93.94 124 GLU A N 1
ATOM 998 C CA . GLU A 1 124 ? 16.093 10.325 -19.393 1.00 93.94 124 GLU A CA 1
ATOM 999 C C . GLU A 1 124 ? 15.507 10.178 -20.800 1.00 93.94 124 GLU A C 1
ATOM 1001 O O . GLU A 1 124 ? 16.223 9.839 -21.742 1.00 93.94 124 GLU A O 1
ATOM 1006 N N . ALA A 1 125 ? 14.229 10.511 -20.986 1.00 93.62 125 ALA A N 1
ATOM 1007 C CA . ALA A 1 125 ? 13.599 10.506 -22.301 1.00 93.62 125 ALA A CA 1
ATOM 1008 C C . ALA A 1 125 ? 14.266 11.512 -23.255 1.00 93.62 125 ALA A C 1
ATOM 1010 O O . ALA A 1 125 ? 14.439 11.223 -24.443 1.00 93.62 125 ALA A O 1
ATOM 1011 N N . ALA A 1 126 ? 14.673 12.685 -22.760 1.00 93.25 126 ALA A N 1
ATOM 1012 C CA . ALA A 1 126 ? 15.439 13.653 -23.541 1.00 93.25 126 ALA A CA 1
ATOM 1013 C C . ALA A 1 126 ? 16.818 13.095 -23.933 1.00 93.25 126 ALA A C 1
ATOM 1015 O O . ALA A 1 126 ? 17.182 13.150 -25.112 1.00 93.25 126 ALA A O 1
ATOM 1016 N N . ARG A 1 127 ? 17.542 12.474 -22.989 1.00 93.56 127 ARG A N 1
ATOM 1017 C CA . ARG A 1 127 ? 18.825 11.804 -23.264 1.00 93.56 127 ARG A CA 1
ATOM 1018 C C . ARG A 1 127 ? 18.686 10.702 -24.311 1.00 93.56 127 ARG A C 1
ATOM 1020 O O . ARG A 1 127 ? 19.474 10.654 -25.254 1.00 93.56 127 ARG A O 1
ATOM 1027 N N . GLN A 1 128 ? 17.665 9.855 -24.200 1.00 94.50 128 GLN A N 1
ATOM 1028 C CA . GLN A 1 128 ? 17.410 8.777 -25.158 1.00 94.50 128 GLN A CA 1
ATOM 1029 C C . GLN A 1 128 ? 17.094 9.301 -26.560 1.00 94.50 128 GLN A C 1
ATOM 1031 O O . GLN A 1 128 ? 17.601 8.759 -27.545 1.00 94.50 128 GLN A O 1
ATOM 1036 N N . ARG A 1 129 ? 16.307 10.379 -26.677 1.00 92.69 129 ARG A N 1
ATOM 1037 C CA . ARG A 1 129 ? 16.057 11.039 -27.970 1.00 92.69 129 ARG A CA 1
ATOM 1038 C C . ARG A 1 129 ? 17.347 11.555 -28.593 1.00 92.69 129 ARG A C 1
ATOM 1040 O O . ARG A 1 129 ? 17.548 11.387 -29.795 1.00 92.69 129 ARG A O 1
ATOM 1047 N N . GLU A 1 130 ? 18.228 12.155 -27.797 1.00 94.25 130 GLU A N 1
ATOM 1048 C CA . GLU A 1 130 ? 19.503 12.656 -28.302 1.00 94.25 130 GLU A CA 1
ATOM 1049 C C . GLU A 1 130 ? 20.441 11.525 -28.741 1.00 94.25 130 GLU A C 1
ATOM 1051 O O . GLU A 1 130 ? 21.018 11.603 -29.827 1.00 94.25 130 GLU A O 1
ATOM 1056 N N . LEU A 1 131 ? 20.552 10.455 -27.950 1.00 94.31 131 LEU A N 1
ATOM 1057 C CA . LEU A 1 131 ? 21.325 9.269 -28.323 1.00 94.31 131 LEU A CA 1
ATOM 1058 C C . LEU A 1 131 ? 20.788 8.642 -29.612 1.00 94.31 131 LEU A C 1
ATOM 1060 O O . LEU A 1 131 ? 21.557 8.399 -30.536 1.00 94.31 131 LEU A O 1
ATOM 1064 N N . THR A 1 132 ? 19.468 8.484 -29.723 1.00 93.00 132 THR A N 1
ATOM 1065 C CA . THR A 1 132 ? 18.821 7.955 -30.933 1.00 93.00 132 THR A CA 1
ATOM 1066 C C . THR A 1 132 ? 19.118 8.833 -32.147 1.00 93.00 132 THR A C 1
ATOM 1068 O O . THR A 1 132 ? 19.467 8.328 -33.212 1.00 93.00 132 THR A O 1
ATOM 1071 N N . ARG A 1 133 ? 19.040 10.161 -31.994 1.00 93.12 133 ARG A N 1
ATOM 1072 C CA . ARG A 1 133 ? 19.387 11.109 -33.060 1.00 93.12 133 ARG A CA 1
ATOM 1073 C C . ARG A 1 133 ? 20.850 10.969 -33.491 1.00 93.12 133 ARG A C 1
ATOM 1075 O O . ARG A 1 133 ? 21.115 11.010 -34.690 1.00 93.12 133 ARG A O 1
ATOM 1082 N N . LYS A 1 134 ? 21.785 10.811 -32.547 1.00 92.69 134 LYS A N 1
ATOM 1083 C CA . LYS A 1 134 ? 23.212 10.592 -32.849 1.00 92.69 134 LYS A CA 1
ATOM 1084 C C . LYS A 1 134 ? 23.420 9.278 -33.600 1.00 92.69 134 LYS A C 1
ATOM 1086 O O . LYS A 1 134 ? 24.004 9.295 -34.675 1.00 92.69 134 LYS A O 1
ATOM 1091 N N . SER A 1 135 ? 22.842 8.178 -33.118 1.00 90.69 135 SER A N 1
ATOM 1092 C CA . SER A 1 135 ? 22.937 6.877 -33.789 1.00 90.69 135 SER A CA 1
ATOM 1093 C C . SER A 1 135 ? 22.365 6.900 -35.209 1.00 90.69 135 SER A C 1
ATOM 1095 O O . SER A 1 135 ? 22.952 6.315 -36.113 1.00 90.69 135 SER A O 1
ATOM 1097 N N . LEU A 1 136 ? 21.252 7.604 -35.440 1.00 93.25 136 LEU A N 1
ATOM 1098 C CA . LEU A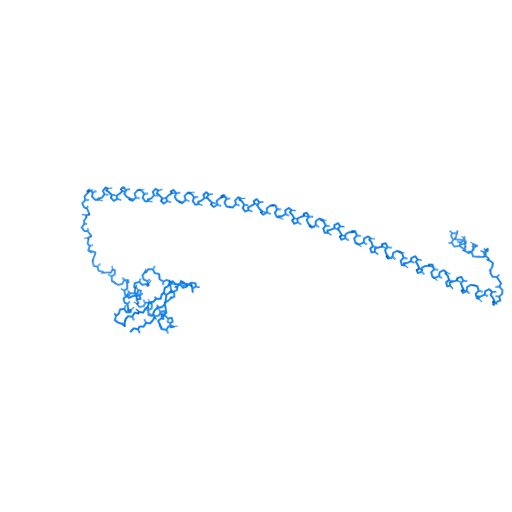 1 136 ? 20.702 7.773 -36.789 1.00 93.25 136 LEU A CA 1
ATOM 1099 C C . LEU A 1 136 ? 21.636 8.574 -37.707 1.00 93.25 136 LEU A C 1
ATOM 1101 O O . LEU A 1 136 ? 21.758 8.236 -38.883 1.00 93.25 136 LEU A O 1
ATOM 1105 N N . ALA A 1 137 ? 22.306 9.606 -37.188 1.00 92.06 137 ALA A N 1
ATOM 1106 C CA . ALA A 1 137 ? 23.288 10.372 -37.955 1.00 92.06 137 ALA A CA 1
ATOM 1107 C C . ALA A 1 137 ? 24.513 9.519 -38.330 1.00 92.06 137 ALA A C 1
ATOM 1109 O O . ALA A 1 137 ? 24.980 9.592 -39.467 1.00 92.06 137 ALA A O 1
ATOM 1110 N N . ASP A 1 138 ? 24.983 8.668 -37.416 1.00 92.06 138 ASP A N 1
ATOM 1111 C CA . ASP A 1 138 ? 26.088 7.741 -37.681 1.00 92.06 138 ASP A CA 1
ATOM 1112 C C . ASP A 1 138 ? 25.707 6.698 -38.742 1.00 92.06 138 ASP A C 1
ATOM 1114 O O . ASP A 1 138 ? 26.484 6.425 -39.658 1.00 92.06 138 ASP A O 1
ATOM 1118 N N . VAL A 1 139 ? 24.484 6.155 -38.679 1.00 90.81 139 VAL A N 1
ATOM 1119 C CA . VAL A 1 139 ? 23.961 5.229 -39.699 1.00 90.81 139 VAL A CA 1
ATOM 1120 C C . VAL A 1 139 ? 23.849 5.905 -41.069 1.00 90.81 139 VAL A C 1
ATOM 1122 O O . VAL A 1 139 ? 24.208 5.293 -42.074 1.00 90.81 139 VAL A O 1
ATOM 1125 N N . ASP A 1 140 ? 23.398 7.161 -41.139 1.00 90.38 140 ASP A N 1
ATOM 1126 C CA . ASP A 1 140 ? 23.365 7.920 -42.398 1.00 90.38 140 ASP A CA 1
ATOM 1127 C C . ASP A 1 140 ? 24.779 8.143 -42.958 1.00 90.38 140 ASP A C 1
ATOM 1129 O O . ASP A 1 140 ? 25.013 7.950 -44.153 1.00 90.38 140 ASP A O 1
ATOM 1133 N N . LEU A 1 141 ? 25.750 8.472 -42.101 1.00 90.44 141 LEU A N 1
ATOM 1134 C CA . LEU A 1 141 ? 27.148 8.626 -42.503 1.00 90.44 141 LEU A CA 1
ATOM 1135 C C . LEU A 1 141 ? 27.724 7.314 -43.053 1.00 90.44 141 LEU A C 1
ATOM 1137 O O . LEU A 1 141 ? 28.350 7.327 -44.115 1.00 90.44 141 LEU A O 1
ATOM 1141 N N . LEU A 1 142 ? 27.462 6.181 -42.392 1.00 89.62 142 LEU A N 1
ATOM 1142 C CA . LEU A 1 142 ? 27.832 4.852 -42.891 1.00 89.62 142 LEU A CA 1
ATOM 1143 C C . LEU A 1 142 ? 27.142 4.528 -44.224 1.00 89.62 142 LEU A C 1
ATOM 1145 O O . LEU A 1 142 ? 27.765 3.997 -45.141 1.00 89.62 142 LEU A O 1
ATOM 1149 N N . GLY A 1 143 ? 25.869 4.889 -44.382 1.00 86.50 143 GLY A N 1
ATOM 1150 C CA . GLY A 1 143 ? 25.156 4.732 -45.649 1.00 86.50 143 GLY A CA 1
ATOM 1151 C C . GLY A 1 143 ? 25.794 5.540 -46.783 1.00 86.50 143 GLY A C 1
ATOM 1152 O O . GLY A 1 143 ? 25.915 5.051 -47.909 1.00 86.50 143 GLY A O 1
ATOM 1153 N N . ARG A 1 144 ? 26.245 6.766 -46.494 1.00 88.56 144 ARG A N 1
ATOM 1154 C CA . ARG A 1 144 ? 26.951 7.620 -47.461 1.00 88.56 144 ARG A CA 1
ATOM 1155 C C . ARG A 1 144 ? 28.329 7.076 -47.816 1.00 88.56 144 ARG A C 1
ATOM 1157 O O . ARG A 1 144 ? 28.675 7.104 -48.994 1.00 88.56 144 ARG A O 1
ATOM 1164 N N . SER A 1 145 ? 29.089 6.558 -46.851 1.00 82.62 145 SER A N 1
ATOM 1165 C CA . SER A 1 145 ? 30.407 5.978 -47.130 1.00 82.62 145 SER A CA 1
ATOM 1166 C C . SER A 1 145 ? 30.301 4.707 -47.975 1.00 82.62 145 SER A C 1
ATOM 1168 O O . SER A 1 145 ? 31.029 4.573 -48.954 1.00 82.62 145 SER A O 1
ATOM 1170 N N . VAL A 1 146 ? 29.332 3.828 -47.696 1.00 89.19 146 VAL A N 1
ATOM 1171 C CA . VAL A 1 146 ? 29.068 2.639 -48.528 1.00 89.19 146 VAL A CA 1
ATOM 1172 C C . VAL A 1 146 ? 28.674 3.036 -49.951 1.00 89.19 146 VAL A C 1
ATOM 1174 O O . VAL A 1 146 ? 29.181 2.456 -50.909 1.00 89.19 146 VAL A O 1
ATOM 1177 N N . LYS A 1 147 ? 27.809 4.046 -50.117 1.00 85.94 147 LYS A N 1
ATOM 1178 C CA . LYS A 1 147 ? 27.454 4.556 -51.451 1.00 85.94 147 LYS A CA 1
ATOM 1179 C C . LYS A 1 147 ? 28.648 5.157 -52.190 1.00 85.94 147 LYS A C 1
ATOM 1181 O O . LYS A 1 147 ? 28.745 4.964 -53.396 1.00 85.94 147 LYS A O 1
ATOM 1186 N N . ALA A 1 148 ? 29.535 5.866 -51.492 1.00 81.00 148 ALA A N 1
ATOM 1187 C CA . ALA A 1 148 ? 30.754 6.408 -52.088 1.00 81.00 148 ALA A CA 1
ATOM 1188 C C . ALA A 1 148 ? 31.659 5.283 -52.612 1.00 81.00 148 ALA A C 1
ATOM 1190 O O . ALA A 1 148 ? 32.058 5.326 -53.768 1.00 81.00 148 ALA A O 1
ATOM 1191 N N . VAL A 1 149 ? 31.870 4.226 -51.819 1.00 84.69 149 VAL A N 1
ATOM 1192 C CA . VAL A 1 149 ? 32.644 3.048 -52.249 1.00 84.69 149 VAL A CA 1
ATOM 1193 C C . VAL A 1 149 ? 31.987 2.341 -53.438 1.00 84.69 149 VAL A C 1
ATOM 1195 O O . VAL A 1 149 ? 32.665 2.017 -54.403 1.00 84.69 149 VAL A O 1
ATOM 1198 N N . GLN A 1 150 ? 30.663 2.149 -53.428 1.00 81.00 150 GLN A N 1
ATOM 1199 C CA . GLN A 1 150 ? 29.953 1.552 -54.569 1.00 81.00 150 GLN A CA 1
ATOM 1200 C C . GLN A 1 150 ? 30.074 2.392 -55.846 1.00 81.00 150 GLN A C 1
ATOM 1202 O O . GLN A 1 150 ? 30.131 1.842 -56.947 1.00 81.00 150 GLN A O 1
ATOM 1207 N N . LEU A 1 151 ? 30.087 3.720 -55.711 1.00 79.81 151 LEU A N 1
ATOM 1208 C CA . LEU A 1 151 ? 30.276 4.634 -56.829 1.00 79.81 151 LEU A CA 1
ATOM 1209 C C . LEU A 1 151 ? 31.713 4.556 -57.356 1.00 79.81 151 LEU A C 1
ATOM 1211 O O . LEU A 1 151 ? 31.888 4.450 -58.569 1.00 79.81 151 LEU A O 1
ATOM 1215 N N . ASP A 1 152 ? 32.715 4.524 -56.476 1.00 79.94 152 ASP A N 1
ATOM 1216 C CA . ASP A 1 152 ? 34.118 4.316 -56.853 1.00 79.94 152 ASP A CA 1
ATOM 1217 C C . ASP A 1 152 ? 34.315 2.965 -57.557 1.00 79.94 152 ASP A C 1
ATOM 1219 O O . ASP A 1 152 ? 34.934 2.915 -58.620 1.00 79.94 152 ASP A O 1
ATOM 1223 N N . ASP A 1 153 ? 33.709 1.887 -57.050 1.00 77.25 153 ASP A N 1
ATOM 1224 C CA . ASP A 1 153 ? 33.720 0.560 -57.680 1.00 77.25 153 ASP A CA 1
ATOM 1225 C C . ASP A 1 153 ? 33.038 0.575 -59.056 1.00 77.25 153 ASP A C 1
ATOM 1227 O O . ASP A 1 153 ? 33.521 -0.036 -60.014 1.00 77.25 153 ASP A O 1
ATOM 1231 N N . MET A 1 154 ? 31.918 1.290 -59.196 1.00 75.50 154 MET A N 1
ATOM 1232 C CA . MET A 1 154 ? 31.224 1.443 -60.475 1.00 75.50 154 MET A CA 1
ATOM 1233 C C . MET A 1 154 ? 32.067 2.234 -61.480 1.00 75.50 154 MET A C 1
ATOM 1235 O O . MET A 1 154 ? 32.151 1.837 -62.648 1.00 75.50 154 MET A O 1
ATOM 1239 N N . ILE A 1 155 ? 32.724 3.312 -61.042 1.00 76.00 155 ILE A N 1
ATOM 1240 C CA . ILE A 1 155 ? 33.664 4.074 -61.867 1.00 76.00 155 ILE A CA 1
ATOM 1241 C C . ILE A 1 155 ? 34.831 3.174 -62.268 1.00 76.00 155 ILE A C 1
ATOM 1243 O O . ILE A 1 155 ? 35.096 3.064 -63.463 1.00 76.00 155 ILE A O 1
ATOM 1247 N N . ALA A 1 156 ? 35.463 2.467 -61.331 1.00 76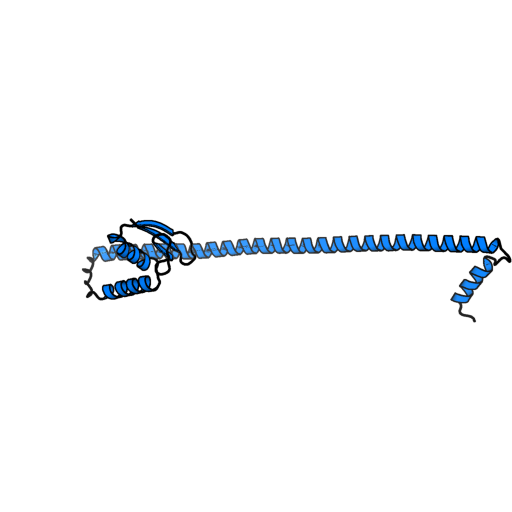.81 156 ALA A N 1
ATOM 1248 C CA . ALA A 1 156 ? 36.566 1.545 -61.596 1.00 76.81 156 ALA A CA 1
ATOM 1249 C C . ALA A 1 156 ? 36.176 0.426 -62.578 1.00 76.81 156 ALA A C 1
ATOM 1251 O O . ALA A 1 156 ? 36.921 0.111 -63.505 1.00 76.81 156 ALA A O 1
ATOM 1252 N N . MET A 1 157 ? 34.975 -0.145 -62.456 1.00 71.12 157 MET A N 1
ATOM 1253 C CA . MET A 1 157 ? 34.460 -1.117 -63.425 1.00 71.12 157 MET A CA 1
ATOM 1254 C C . MET A 1 157 ? 34.183 -0.490 -64.796 1.00 71.12 157 MET A C 1
ATOM 1256 O O . MET A 1 157 ? 34.404 -1.133 -65.826 1.00 71.12 157 MET A O 1
ATOM 1260 N N . SER A 1 158 ? 33.695 0.751 -64.842 1.00 67.62 158 SER A N 1
ATOM 1261 C CA . SER A 1 158 ? 33.442 1.468 -66.094 1.00 67.62 158 SER A CA 1
ATOM 1262 C C . SER A 1 158 ? 34.737 1.864 -66.807 1.00 67.62 158 SER A C 1
ATOM 1264 O O . SER A 1 158 ? 34.813 1.738 -68.030 1.00 67.62 158 SER A O 1
ATOM 1266 N N . THR A 1 159 ? 35.781 2.246 -66.067 1.00 65.06 159 THR A N 1
ATOM 1267 C CA . THR A 1 159 ? 37.111 2.554 -66.602 1.00 65.06 159 THR A CA 1
ATOM 1268 C C . THR A 1 159 ? 37.840 1.279 -67.005 1.00 65.06 159 THR A C 1
ATOM 1270 O O . THR A 1 159 ? 38.432 1.252 -68.078 1.00 65.06 159 THR A O 1
ATOM 1273 N N . ALA A 1 160 ? 37.702 0.180 -66.256 1.00 63.66 160 ALA A N 1
ATOM 1274 C CA . ALA A 1 160 ? 38.206 -1.134 -66.656 1.00 63.66 160 ALA A CA 1
ATOM 1275 C C . ALA A 1 160 ? 37.511 -1.660 -67.926 1.00 63.66 160 ALA A C 1
ATOM 1277 O O . ALA A 1 160 ? 38.173 -2.160 -68.834 1.00 63.66 160 ALA A O 1
ATOM 1278 N N . ARG A 1 161 ? 36.184 -1.495 -68.054 1.00 58.66 161 ARG A N 1
ATOM 1279 C CA . ARG A 1 161 ? 35.444 -1.823 -69.290 1.00 58.66 161 ARG A CA 1
ATOM 1280 C C . ARG A 1 161 ? 35.808 -0.902 -70.450 1.00 58.66 161 ARG A C 1
ATOM 1282 O O . ARG A 1 161 ? 35.875 -1.374 -71.581 1.00 58.66 161 ARG A O 1
ATOM 1289 N N . SER A 1 162 ? 36.053 0.378 -70.189 1.00 55.84 162 SER A N 1
ATOM 1290 C CA . SER A 1 162 ? 36.522 1.330 -71.201 1.00 55.84 162 SER A CA 1
ATOM 1291 C C . SER A 1 162 ? 37.943 0.999 -71.660 1.00 55.84 162 SER A C 1
ATOM 1293 O O . SER A 1 162 ? 38.191 0.966 -72.857 1.00 55.84 162 SER A O 1
ATOM 1295 N N . GLY A 1 163 ? 38.843 0.623 -70.748 1.00 53.03 163 GLY A N 1
ATOM 1296 C CA . GLY A 1 163 ? 40.187 0.130 -71.063 1.00 53.03 163 GLY A CA 1
ATOM 1297 C C . GLY A 1 163 ? 40.174 -1.191 -71.841 1.00 53.03 163 GLY A C 1
ATOM 1298 O O . GLY A 1 163 ? 40.935 -1.362 -72.790 1.00 53.03 163 GLY A O 1
ATOM 1299 N N . ALA A 1 164 ? 39.247 -2.099 -71.519 1.00 52.62 164 ALA A N 1
ATOM 1300 C CA . ALA A 1 164 ? 39.045 -3.337 -72.273 1.00 52.62 164 ALA A CA 1
ATOM 1301 C C . ALA A 1 164 ? 38.440 -3.102 -73.674 1.00 52.62 164 ALA A C 1
ATOM 1303 O O . ALA A 1 164 ? 38.735 -3.862 -74.595 1.00 52.62 164 ALA A O 1
ATOM 1304 N N . ARG A 1 165 ? 37.626 -2.050 -73.860 1.00 48.34 165 ARG A N 1
ATOM 1305 C CA . ARG A 1 165 ? 37.122 -1.621 -75.181 1.00 48.34 165 ARG A CA 1
ATOM 1306 C C . ARG A 1 165 ? 38.176 -0.866 -75.994 1.00 48.34 165 ARG A C 1
ATOM 1308 O O . ARG A 1 165 ? 38.277 -1.110 -77.186 1.00 48.34 165 ARG A O 1
ATOM 1315 N N . LEU A 1 166 ? 39.019 -0.050 -75.360 1.00 47.72 166 LEU A N 1
ATOM 1316 C CA . LEU A 1 166 ? 40.159 0.618 -76.007 1.00 47.72 166 LEU A CA 1
ATOM 1317 C C . LEU A 1 166 ? 41.208 -0.379 -76.530 1.00 47.72 166 LEU A C 1
ATOM 1319 O O . LEU A 1 166 ? 41.888 -0.099 -77.510 1.00 47.72 166 LEU A O 1
ATOM 1323 N N . SER A 1 167 ? 41.293 -1.572 -75.935 1.00 49.91 167 SER A N 1
ATOM 1324 C CA . SER A 1 167 ? 42.115 -2.684 -76.441 1.00 49.91 167 SER A CA 1
ATOM 1325 C C . SER A 1 167 ? 41.501 -3.392 -77.667 1.00 49.91 167 SER A C 1
ATOM 1327 O O . SER A 1 167 ? 42.141 -4.230 -78.302 1.00 49.91 167 SER A O 1
ATOM 1329 N N . ARG A 1 168 ? 40.251 -3.073 -78.036 1.00 49.66 168 ARG A N 1
ATOM 1330 C CA . ARG A 1 168 ? 39.501 -3.769 -79.089 1.00 49.66 168 ARG A CA 1
ATOM 1331 C C . ARG A 1 168 ? 38.754 -2.792 -80.005 1.00 49.66 168 ARG A C 1
ATOM 1333 O O . ARG A 1 168 ? 37.537 -2.852 -80.110 1.00 49.66 168 ARG A O 1
ATOM 1340 N N . GLY A 1 169 ? 39.522 -1.971 -80.720 1.00 46.28 169 GLY A N 1
ATOM 1341 C CA . GLY A 1 169 ? 39.083 -1.284 -81.939 1.00 46.28 169 GLY A CA 1
ATOM 1342 C C . GLY A 1 169 ? 38.486 0.109 -81.726 1.00 46.28 169 GLY A C 1
ATOM 1343 O O . GLY A 1 169 ? 37.411 0.245 -81.158 1.00 46.28 169 GLY A O 1
ATOM 1344 N N . ASP A 1 170 ? 39.195 1.091 -82.284 1.00 50.03 170 ASP A N 1
ATOM 1345 C CA . ASP A 1 170 ? 38.846 2.503 -82.496 1.00 50.03 170 ASP A CA 1
ATOM 1346 C C . ASP A 1 170 ? 38.653 3.370 -81.234 1.00 50.03 170 ASP A C 1
ATOM 1348 O O . ASP A 1 170 ? 37.729 3.213 -80.436 1.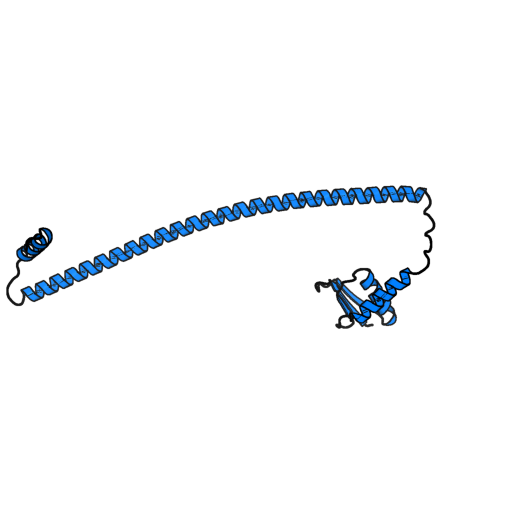00 50.03 170 ASP A O 1
ATOM 1352 N N . GLY A 1 171 ? 39.610 4.275 -81.017 1.00 47.69 171 GLY A N 1
ATOM 1353 C CA . GLY A 1 171 ? 39.771 5.024 -79.776 1.00 47.69 171 GLY A CA 1
ATOM 1354 C C . GLY A 1 171 ? 38.806 6.198 -79.653 1.00 47.69 171 GLY A C 1
ATOM 1355 O O . GLY A 1 171 ? 38.959 7.202 -80.338 1.00 47.69 171 GLY A O 1
ATOM 1356 N N . VAL A 1 172 ? 37.872 6.113 -78.705 1.00 58.75 172 VAL A N 1
ATOM 1357 C CA . VAL A 1 172 ? 37.159 7.292 -78.191 1.00 58.75 172 VAL A CA 1
ATOM 1358 C C . VAL A 1 172 ? 38.120 8.055 -77.281 1.00 58.75 172 VAL A C 1
ATOM 1360 O O . VAL A 1 172 ? 38.626 7.505 -76.299 1.00 58.75 172 VAL A O 1
ATOM 1363 N N . THR A 1 173 ? 38.410 9.308 -77.624 1.00 64.69 173 THR A N 1
ATOM 1364 C CA . THR A 1 173 ? 39.423 10.114 -76.928 1.00 64.69 173 THR A CA 1
ATOM 1365 C C . THR A 1 173 ? 38.783 10.804 -75.720 1.00 64.69 173 THR A C 1
ATOM 1367 O O . THR A 1 173 ? 37.597 11.116 -75.733 1.00 64.69 173 THR A O 1
ATOM 1370 N N . ALA A 1 174 ? 39.546 11.095 -74.660 1.00 56.25 174 ALA A N 1
ATOM 1371 C CA . ALA A 1 174 ? 39.040 11.762 -73.446 1.00 56.25 174 ALA A CA 1
ATOM 1372 C C . ALA A 1 174 ? 38.304 13.100 -73.713 1.00 56.25 174 ALA A C 1
ATOM 1374 O O . ALA A 1 174 ? 37.454 13.514 -72.924 1.00 56.25 174 ALA A O 1
ATOM 1375 N N . MET A 1 175 ? 38.586 13.743 -74.851 1.00 59.75 175 MET A N 1
ATOM 1376 C CA . MET A 1 175 ? 37.883 14.939 -75.323 1.00 59.75 175 MET A CA 1
ATOM 1377 C C . MET A 1 175 ? 36.430 14.668 -75.740 1.00 59.75 175 MET A C 1
ATOM 1379 O O . MET A 1 175 ? 35.589 15.542 -75.553 1.00 59.75 175 MET A O 1
ATOM 1383 N N . ASP A 1 176 ? 36.100 13.465 -76.214 1.00 64.12 176 ASP A N 1
ATOM 1384 C CA . ASP A 1 176 ? 34.729 13.092 -76.591 1.00 64.12 176 ASP A CA 1
ATOM 1385 C C . ASP A 1 176 ? 33.837 12.921 -75.355 1.00 64.12 176 ASP A C 1
ATOM 1387 O O . ASP A 1 176 ? 32.657 13.272 -75.369 1.00 64.12 176 ASP A O 1
ATOM 1391 N N . PHE A 1 177 ? 34.416 12.451 -74.245 1.00 62.50 177 PHE A N 1
ATOM 1392 C CA . PHE A 1 177 ? 33.718 12.349 -72.962 1.00 62.50 177 PHE A CA 1
ATOM 1393 C C . PHE A 1 177 ? 33.427 13.730 -72.361 1.00 62.50 177 PHE A C 1
ATOM 1395 O O . PHE A 1 177 ? 32.310 13.989 -71.915 1.00 62.50 177 PHE A O 1
ATOM 1402 N N . LEU A 1 178 ? 34.405 14.641 -72.398 1.00 65.12 178 LEU A N 1
ATOM 1403 C CA . LEU A 1 178 ? 34.222 16.033 -71.972 1.00 65.12 178 LEU A CA 1
ATOM 1404 C C . LEU A 1 178 ? 33.230 16.780 -72.876 1.00 65.12 178 LEU A C 1
ATOM 1406 O O . LEU A 1 178 ? 32.352 17.477 -72.370 1.00 65.12 178 LEU A O 1
ATOM 1410 N N . GLY A 1 179 ? 33.307 16.577 -74.193 1.00 64.62 179 GLY A N 1
ATOM 1411 C CA . GLY A 1 179 ? 32.357 17.133 -75.158 1.00 64.62 179 GLY A CA 1
ATOM 1412 C C . GLY A 1 179 ? 30.926 16.638 -74.934 1.00 64.62 179 GLY A C 1
ATOM 1413 O O . GLY A 1 179 ? 29.989 17.434 -74.979 1.00 64.62 179 GLY A O 1
ATOM 1414 N N . GLY A 1 180 ? 30.748 15.353 -74.609 1.00 64.06 180 GLY A N 1
ATOM 1415 C CA . GLY A 1 180 ? 29.444 14.774 -74.281 1.00 64.06 180 GLY A CA 1
ATOM 1416 C C . GLY A 1 180 ? 28.815 15.379 -73.023 1.00 64.06 180 GLY A C 1
ATOM 1417 O O . GLY A 1 180 ? 27.638 15.735 -73.044 1.00 64.06 180 GLY A O 1
ATOM 1418 N N . VAL A 1 181 ? 29.603 15.566 -71.957 1.00 67.12 181 VAL A N 1
ATOM 1419 C CA . VAL A 1 181 ? 29.127 16.157 -70.691 1.00 67.12 181 VAL A CA 1
ATOM 1420 C C . VAL A 1 181 ? 28.761 17.633 -70.865 1.00 67.12 181 VAL A C 1
ATOM 1422 O O . VAL A 1 181 ? 27.713 18.068 -70.379 1.00 67.12 181 VAL A O 1
ATOM 1425 N N . VAL A 1 182 ? 29.568 18.394 -71.612 1.00 65.44 182 VAL A N 1
ATOM 1426 C CA . VAL A 1 182 ? 29.260 19.795 -71.937 1.00 65.44 182 VAL A CA 1
ATOM 1427 C C . VAL A 1 182 ? 27.980 19.882 -72.768 1.00 65.44 182 VAL A C 1
ATOM 1429 O O . VAL A 1 182 ? 27.099 20.662 -72.417 1.00 65.44 182 VAL A O 1
ATOM 1432 N N . LYS A 1 183 ? 27.808 19.026 -73.786 1.00 59.94 183 LYS A N 1
ATOM 1433 C CA . LYS A 1 183 ? 26.612 19.025 -74.645 1.00 59.94 183 LYS A CA 1
ATOM 1434 C C . LYS A 1 183 ? 25.327 18.671 -73.879 1.00 59.94 183 LYS A C 1
ATOM 1436 O O . LYS A 1 183 ? 24.272 19.239 -74.151 1.00 59.94 183 LYS A O 1
ATOM 1441 N N . THR A 1 184 ? 25.405 17.799 -72.869 1.00 61.44 184 THR A N 1
ATOM 1442 C CA . THR A 1 184 ? 24.261 17.503 -71.985 1.00 61.44 184 THR A CA 1
ATOM 1443 C C . THR A 1 184 ? 23.922 18.623 -70.999 1.00 61.44 184 THR A C 1
ATOM 1445 O O . THR A 1 184 ? 22.778 18.702 -70.559 1.00 61.44 184 THR A O 1
ATOM 1448 N N . LEU A 1 185 ? 24.877 19.497 -70.665 1.00 55.84 185 LEU A N 1
ATOM 1449 C CA . LEU A 1 185 ? 24.664 20.631 -69.758 1.00 55.84 185 LEU A CA 1
ATOM 1450 C C . LEU A 1 185 ? 24.200 21.902 -70.484 1.00 55.84 185 LEU A C 1
ATOM 1452 O O . LEU A 1 185 ? 23.453 22.682 -69.900 1.00 55.84 185 LEU A O 1
ATOM 1456 N N . THR A 1 186 ? 24.598 22.112 -71.742 1.00 61.47 186 THR A N 1
ATOM 1457 C CA . THR A 1 186 ? 24.185 23.284 -72.537 1.00 61.47 186 THR A CA 1
ATOM 1458 C C . THR A 1 186 ? 22.921 23.069 -73.367 1.00 61.47 186 THR A C 1
ATOM 1460 O O . THR A 1 186 ? 22.339 24.045 -73.830 1.00 61.47 186 THR A O 1
ATOM 1463 N N . GLY A 1 187 ? 22.438 21.830 -73.512 1.00 48.06 187 GLY A N 1
ATOM 1464 C CA . GLY A 1 187 ? 21.102 21.562 -74.053 1.00 48.06 187 GLY A CA 1
ATOM 1465 C C . GLY A 1 187 ? 20.905 21.920 -75.531 1.00 48.06 187 GLY A C 1
ATOM 1466 O O . GLY A 1 187 ? 19.776 22.191 -75.938 1.00 48.06 187 GLY A O 1
ATOM 1467 N N . GLU A 1 188 ? 21.956 21.900 -76.351 1.00 46.72 188 GLU A N 1
ATOM 1468 C CA . GLU A 1 188 ? 21.812 21.973 -77.810 1.00 46.72 188 GLU A CA 1
ATOM 1469 C C . GLU A 1 188 ? 21.689 20.563 -78.405 1.00 46.72 188 GLU A C 1
ATOM 1471 O O . GLU A 1 188 ? 22.541 19.700 -78.174 1.00 46.72 188 GLU A O 1
ATOM 1476 N N . LYS A 1 189 ? 20.598 20.333 -79.149 1.00 43.00 189 LYS A N 1
ATOM 1477 C CA . LYS A 1 189 ? 20.316 19.089 -79.887 1.00 43.00 189 LYS A CA 1
ATOM 1478 C C . LYS A 1 189 ? 21.407 18.811 -80.926 1.00 43.00 189 LYS A C 1
ATOM 1480 O O . LYS A 1 189 ? 21.612 19.680 -81.794 1.00 43.00 189 LYS A O 1
#

Sequence (189 aa):
MRRMVITTGLGEFITESDVEEHELVDTLRAWIRVLPNAGIYLDGELVSDEARMAIRLALSSETASPPVHPVAPEPEKLRDYAETLQRAFDDVRKGYVQSLRDLQDCARRFSEMWIERERQFADEAARQRELTRKSLADVDLLGRSVKAVQLDDMIAMSTARSGARLSRGDGVTAMDFLGGVVKTLTGEK

Radius of gyration: 47.04 Å; chains: 1; bounding box: 81×55×124 Å